Protein AF-A0A6I9NRZ5-F1 (afdb_monomer_lite)

pLDDT: mean 81.78, std 14.21, range [40.19, 97.75]

Radius of gyration: 22.01 Å; chains: 1; bounding box: 44×36×89 Å

InterPro domains:
  IPR000001 Kringle [PF00051] (14-79)
  IPR000001 Kringle [PS50070] (14-81)
  IPR000001 Kringle [SM00130] (5-80)
  IPR001190 SRCR domain [PF00530] (87-182)
  IPR001190 SRCR domain [PR00258] (83-99)
  IPR001190 SRCR domain [PR00258] (102-113)
  IPR001190 SRCR domain [PR00258] (117-127)
  IPR001190 SRCR domain [PR00258] (148-162)
  IPR001190 SRCR domain [PR00258] (171-183)
  IPR001190 SRCR domain [PS50287] (83-183)
  IPR001190 SRCR domain [SM00202] (83-183)
  IPR013806 Kringle-like fold [SSF57440] (13-84)
  IPR018056 Kringle, conserved site [PS00021] (50-62)
  IPR036772 SRCR-like domain superfamily [G3DSA:3.10.250.10] (78-186)
  IPR036772 SRCR-like domain superfamily [SSF56487] (81-185)
  IPR038178 Kringle superfamily [G3DSA:2.40.20.10] (12-77)

Foldseek 3Di:
DFLQVVQQDPVGKGDDAFAAALQRFGADQLVVVVVVCVVQDPQNRDRDRGFIDSPPDPATKGWGQDPVRDIDIHGTPSQAQPWDAAQDPDPQKHFIWGDHNNDTAFAFLAQFAQLLQLLNCLLVVFARGKGKDFQQPSAWDPFGHAWHNFAAPNPHNGSVPGPDTDGDPDDGGTRRTMMIGDDGYPPPPPPVVVPPDDDDDDDDDD

Secondary structure (DSSP, 8-state):
---GGGSB-TTS-B-----BBTT-PBBPPGGG-HHHHHHSTTSS-SSS---B-TT--SS-EEEEE-TTS-EEEEEB-TTTT-EEEES-SSTTEEEEEEEETTEEEEEB-TT--HHHHHHHHHHTTS-S-EEEE-TTTT---SS-EEEEEEE--S--SSGGGSSEEEPP-S---TT-B-EEEEPPPTT---TTTGGGG---PPPPP-

Organism: NCBI:txid8208

Sequence (206 aa):
PLSCSEGFTELGYYNGTVSQTDSGAPCLKWTEFPDYVMQYPGRGLGDHSYCRNPDRESNPWCFFRQNSGAIGWAYCDCHQGAARLVGSSASGSGRVEVYLNGQWGAVCDSHWTDRDASVICRQLGLGDIGSAVQRSQFGSGSGLFHYERLGCRGDENTLSTCRSRTFVTGDCSHGNEAAVVCAPPEGQCDFHSVMATRPEYPPTTH

Structure (mmCIF, N/CA/C/O backbone):
data_AF-A0A6I9NRZ5-F1
#
_entry.id   AF-A0A6I9NRZ5-F1
#
loop_
_atom_site.group_PDB
_atom_site.id
_atom_site.type_symbol
_atom_site.label_atom_id
_atom_site.label_alt_id
_atom_site.label_comp_id
_atom_site.label_asym_id
_atom_site.label_entity_id
_atom_site.label_seq_id
_atom_site.pdbx_PDB_ins_code
_atom_site.Cartn_x
_atom_site.Cartn_y
_atom_site.Cartn_z
_atom_site.occupancy
_atom_site.B_iso_or_equiv
_atom_site.auth_seq_id
_atom_site.auth_comp_id
_atom_site.auth_asym_id
_atom_site.auth_atom_id
_atom_site.pdbx_PDB_model_num
ATOM 1 N N . PRO A 1 1 ? 0.938 -5.357 -0.366 1.00 40.19 1 PRO A N 1
ATOM 2 C CA . PRO A 1 1 ? 0.480 -5.007 0.986 1.00 40.19 1 PRO A CA 1
ATOM 3 C C . PRO A 1 1 ? -0.988 -4.758 0.816 1.00 40.19 1 PRO A C 1
ATOM 5 O O . PRO A 1 1 ? -1.352 -4.204 -0.222 1.00 40.19 1 PRO A O 1
ATOM 8 N N . LEU A 1 2 ? -1.799 -5.299 1.711 1.00 41.22 2 LEU A N 1
ATOM 9 C CA . LEU A 1 2 ? -3.217 -5.384 1.443 1.00 41.22 2 LEU A CA 1
ATOM 10 C C . LEU A 1 2 ? -3.767 -3.959 1.329 1.00 41.22 2 LEU A C 1
ATOM 12 O O . LEU A 1 2 ? -4.059 -3.319 2.332 1.00 41.22 2 LEU A O 1
ATOM 16 N N . SER A 1 3 ? -3.971 -3.523 0.081 1.00 55.34 3 SER A N 1
ATOM 17 C CA . SER A 1 3 ? -5.281 -3.047 -0.335 1.00 55.34 3 SER A CA 1
ATOM 18 C C . SER A 1 3 ? -6.302 -3.814 0.495 1.00 55.34 3 SER A C 1
ATOM 20 O O . SER A 1 3 ? -6.216 -5.045 0.569 1.00 55.34 3 SER A O 1
ATOM 22 N N . CYS A 1 4 ? -7.244 -3.136 1.146 1.00 63.59 4 CYS A N 1
ATOM 23 C CA . CYS A 1 4 ? -8.270 -3.815 1.938 1.00 63.59 4 CYS A CA 1
ATOM 24 C C . CYS A 1 4 ? -9.015 -4.933 1.171 1.00 63.59 4 CYS A C 1
ATOM 26 O O . CYS A 1 4 ? -9.732 -5.702 1.796 1.00 63.59 4 CYS A O 1
ATOM 28 N N . SER A 1 5 ? -8.776 -5.093 -0.137 1.00 57.19 5 SER A N 1
ATOM 29 C CA . SER A 1 5 ? -9.093 -6.258 -0.964 1.00 57.19 5 SER A CA 1
ATOM 30 C C . SER A 1 5 ? -8.604 -7.633 -0.477 1.00 57.19 5 SER A C 1
ATOM 32 O O . SER A 1 5 ? -9.321 -8.592 -0.727 1.00 57.19 5 SER A O 1
ATOM 34 N N . GLU A 1 6 ? -7.454 -7.800 0.193 1.00 59.16 6 GLU A N 1
ATOM 35 C CA . GLU A 1 6 ? -6.964 -9.167 0.537 1.00 59.16 6 GLU A CA 1
ATOM 36 C C . GLU A 1 6 ? -7.290 -9.620 1.976 1.00 59.16 6 GLU A C 1
ATOM 38 O O . GLU A 1 6 ? -6.848 -10.674 2.423 1.00 59.16 6 GLU A O 1
ATOM 43 N N . GLY A 1 7 ? -8.059 -8.835 2.733 1.00 62.84 7 GLY A N 1
ATOM 44 C CA . GLY A 1 7 ? -8.425 -9.164 4.117 1.00 62.84 7 GLY A CA 1
ATOM 45 C C . GLY A 1 7 ? -9.835 -9.722 4.286 1.00 62.84 7 GLY A C 1
ATOM 46 O O . GLY A 1 7 ? -10.253 -9.951 5.419 1.00 62.84 7 GLY A O 1
ATOM 47 N N . PHE A 1 8 ? -10.605 -9.881 3.211 1.00 68.06 8 PHE A N 1
ATOM 48 C CA . PHE A 1 8 ? -12.003 -10.289 3.308 1.00 68.06 8 PHE A CA 1
ATOM 49 C C . PHE A 1 8 ? -12.141 -11.799 3.535 1.00 68.06 8 PHE A C 1
ATOM 51 O O . PHE A 1 8 ? -11.632 -12.618 2.778 1.00 68.06 8 PHE A O 1
ATOM 58 N N . THR A 1 9 ? -12.856 -12.167 4.597 1.00 67.38 9 THR A N 1
ATOM 59 C CA . THR A 1 9 ? -13.315 -13.542 4.848 1.00 67.38 9 THR A CA 1
ATOM 60 C C . THR A 1 9 ? -14.321 -13.989 3.780 1.00 67.38 9 THR A C 1
ATOM 62 O O . THR A 1 9 ? -14.919 -13.150 3.109 1.00 67.38 9 THR A O 1
ATOM 65 N N . GLU A 1 10 ? -14.601 -15.296 3.681 1.00 65.12 10 GLU A N 1
ATOM 66 C CA . GLU A 1 10 ? -15.664 -15.841 2.805 1.00 65.12 10 GLU A CA 1
ATOM 67 C C . GLU A 1 10 ? -17.038 -15.195 3.052 1.00 65.12 10 GLU A C 1
ATOM 69 O O . GLU A 1 10 ? -17.881 -15.119 2.164 1.00 65.12 10 GLU A O 1
ATOM 74 N N . LEU A 1 11 ? -17.255 -14.692 4.268 1.00 68.62 11 LEU A N 1
ATOM 75 C CA . LEU A 1 11 ? -18.478 -14.007 4.668 1.00 68.62 11 LEU A CA 1
ATOM 76 C C . LEU A 1 11 ? -18.472 -12.497 4.339 1.00 68.62 11 LEU A C 1
ATOM 78 O O . LEU A 1 11 ? -19.439 -11.804 4.661 1.00 68.62 11 LEU A O 1
ATOM 82 N N . GLY A 1 12 ? -17.405 -11.981 3.721 1.00 63.09 12 GLY A N 1
ATOM 83 C CA . GLY A 1 12 ? -17.274 -10.584 3.299 1.00 63.09 12 GLY A CA 1
ATOM 84 C C . GLY A 1 12 ? -16.848 -9.616 4.406 1.00 63.09 12 GLY A C 1
ATOM 85 O O . GLY A 1 12 ? -16.961 -8.407 4.230 1.00 63.09 12 GLY A O 1
ATOM 86 N N . TYR A 1 13 ? -1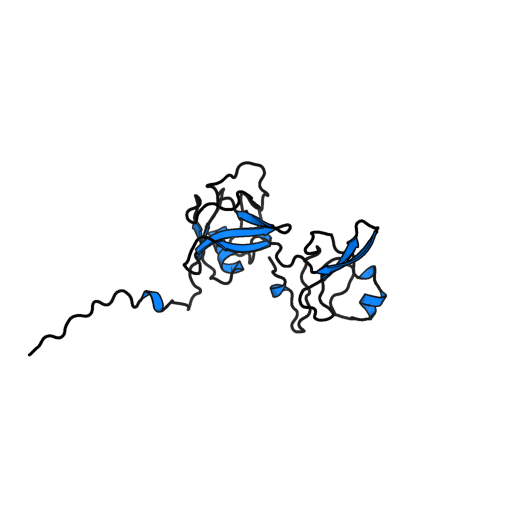6.354 -10.114 5.545 1.00 78.75 13 TYR A N 1
ATOM 87 C CA . TYR A 1 13 ? -15.842 -9.273 6.637 1.00 78.75 13 TYR A CA 1
ATOM 88 C C . TYR A 1 13 ? -14.340 -9.122 6.543 1.00 78.75 13 TYR A C 1
ATOM 90 O O . TYR A 1 13 ? -13.632 -10.118 6.391 1.00 78.75 13 TYR A O 1
ATOM 98 N N . TYR A 1 14 ? -13.863 -7.892 6.688 1.00 83.62 14 TYR A N 1
ATOM 99 C CA . TYR A 1 14 ? -12.439 -7.607 6.692 1.00 83.62 14 TYR A CA 1
ATOM 100 C C . TYR A 1 14 ? -11.779 -8.048 8.006 1.00 83.62 14 TYR A C 1
ATOM 102 O O . TYR A 1 14 ? -12.199 -7.639 9.087 1.00 83.62 14 TYR A O 1
ATOM 110 N N . ASN A 1 15 ? -10.721 -8.847 7.894 1.00 83.81 15 ASN A N 1
ATOM 111 C CA . ASN A 1 15 ? -9.890 -9.367 8.978 1.00 83.81 15 ASN A CA 1
ATOM 112 C C . ASN A 1 15 ? -8.388 -9.128 8.708 1.00 83.81 15 ASN A C 1
ATOM 114 O O . ASN A 1 15 ? -7.536 -9.921 9.104 1.00 83.81 15 ASN A O 1
ATOM 118 N N . GLY A 1 16 ? -8.052 -8.050 7.992 1.00 82.94 16 GLY A N 1
ATOM 119 C CA . GLY A 1 16 ? -6.659 -7.669 7.751 1.00 82.94 16 GLY A CA 1
ATOM 120 C C . GLY A 1 16 ? -5.993 -7.014 8.969 1.00 82.94 16 GLY A C 1
ATOM 121 O O . GLY A 1 16 ? -6.564 -6.933 10.058 1.00 82.94 16 GLY A O 1
ATOM 122 N N . THR A 1 17 ? -4.765 -6.527 8.788 1.00 84.94 17 THR A N 1
ATOM 123 C CA . THR A 1 17 ? -3.905 -6.030 9.883 1.00 84.94 17 THR A CA 1
ATOM 124 C C . THR A 1 17 ? -3.669 -4.518 9.858 1.00 84.94 17 THR A C 1
ATOM 126 O O . THR A 1 17 ? -2.826 -4.019 10.599 1.00 84.94 17 THR A O 1
ATOM 129 N N . VAL A 1 18 ? -4.375 -3.772 9.004 1.00 85.69 18 VAL A N 1
ATOM 130 C CA . VAL A 1 18 ? -4.321 -2.296 8.995 1.00 85.69 18 VAL A CA 1
ATOM 131 C C . VAL A 1 18 ? -4.847 -1.769 10.330 1.00 85.69 18 VAL A C 1
ATOM 133 O O . VAL A 1 18 ? -5.838 -2.293 10.825 1.00 85.69 18 VAL A O 1
ATOM 136 N N . SER A 1 19 ? -4.196 -0.763 10.917 1.00 91.25 19 SER A N 1
ATOM 137 C CA . SER A 1 19 ? -4.543 -0.205 12.238 1.00 91.25 19 SER A CA 1
ATOM 138 C C . SER A 1 19 ? -4.418 1.323 12.304 1.00 91.25 19 SER A C 1
ATOM 140 O O . SER A 1 19 ? -4.134 1.883 13.368 1.00 91.25 19 SER A O 1
ATOM 142 N N . GLN A 1 20 ? -4.554 1.998 11.164 1.00 89.94 20 GLN A N 1
ATOM 143 C CA . GLN A 1 20 ? -4.529 3.456 11.062 1.00 89.94 20 GLN A CA 1
ATOM 144 C C . GLN A 1 20 ? -5.666 3.932 10.160 1.00 89.94 20 GLN A C 1
ATOM 146 O O . GLN A 1 20 ? -6.015 3.264 9.184 1.00 89.94 20 GLN A O 1
ATOM 151 N N . THR A 1 21 ? -6.228 5.086 10.506 1.00 90.69 21 THR A N 1
ATOM 152 C CA . THR A 1 21 ? -7.225 5.794 9.691 1.00 90.69 21 THR A CA 1
ATOM 153 C C . THR A 1 21 ? -6.594 6.367 8.417 1.00 90.69 21 THR A C 1
ATOM 155 O O . THR A 1 21 ? -5.373 6.497 8.340 1.00 90.69 21 THR A O 1
ATOM 158 N N . ASP A 1 22 ? -7.412 6.746 7.440 1.00 86.25 22 ASP A N 1
ATOM 159 C CA . ASP A 1 22 ? -7.017 7.478 6.225 1.00 8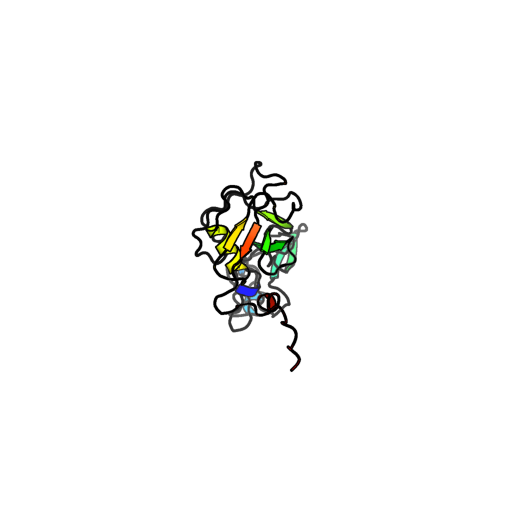6.25 22 ASP A CA 1
ATOM 160 C C . ASP A 1 22 ? -6.231 8.774 6.512 1.00 86.25 22 ASP A C 1
ATOM 162 O O . ASP A 1 22 ? -5.343 9.165 5.759 1.00 86.25 22 ASP A O 1
ATOM 166 N N . SER A 1 23 ? -6.516 9.411 7.647 1.00 84.31 23 SER A N 1
ATOM 167 C CA . SER A 1 23 ? -5.806 10.585 8.160 1.00 84.31 23 SER A CA 1
ATOM 168 C C . SER A 1 23 ? -4.502 10.264 8.909 1.00 84.31 23 SER A C 1
ATOM 170 O O . SER A 1 23 ? -3.834 11.173 9.403 1.00 84.31 23 SER A O 1
ATOM 172 N N . GLY A 1 24 ? -4.137 8.984 9.037 1.00 85.56 24 GLY A N 1
ATOM 173 C CA . GLY A 1 24 ? -2.958 8.510 9.771 1.00 85.56 24 GLY A CA 1
ATOM 174 C C . GLY A 1 24 ? -3.148 8.390 11.288 1.00 85.56 24 GLY A C 1
ATOM 175 O O . GLY A 1 24 ? -2.216 8.008 11.998 1.00 85.56 24 GLY A O 1
ATOM 176 N N . ALA A 1 25 ? -4.339 8.685 11.823 1.00 91.25 25 ALA A N 1
ATOM 177 C CA . ALA A 1 25 ? -4.603 8.523 13.252 1.00 91.25 25 ALA A CA 1
ATOM 178 C C . ALA A 1 25 ? -4.593 7.033 13.656 1.00 91.25 25 ALA A C 1
ATOM 180 O O . ALA A 1 25 ? -5.187 6.212 12.945 1.00 91.25 25 ALA A O 1
ATOM 181 N N . PRO A 1 26 ? -3.960 6.663 14.787 1.00 93.31 26 PRO A N 1
ATOM 182 C CA . PRO A 1 26 ? -3.915 5.282 15.248 1.00 93.31 26 PRO A CA 1
ATOM 183 C C . PRO A 1 26 ? -5.291 4.814 15.726 1.00 93.31 26 PRO A C 1
ATOM 185 O O . PRO A 1 26 ? -5.992 5.520 16.455 1.00 93.31 26 PRO A O 1
ATOM 188 N N . CYS A 1 27 ? -5.649 3.591 15.348 1.00 95.75 27 CYS A N 1
ATOM 189 C CA . CYS A 1 27 ? -6.881 2.955 15.790 1.00 95.75 27 CYS A CA 1
ATOM 190 C C . CYS A 1 27 ? -6.821 2.546 17.270 1.00 95.75 27 CYS A C 1
ATOM 192 O O . CYS A 1 27 ? -5.775 2.139 17.785 1.00 95.75 27 CYS A O 1
ATOM 194 N N . LEU A 1 28 ? -7.970 2.601 17.938 1.00 97.69 28 LEU A N 1
ATOM 195 C CA . LEU A 1 28 ? -8.187 2.109 19.299 1.00 97.69 28 LEU A CA 1
ATOM 196 C C . LEU A 1 28 ? -8.536 0.620 19.295 1.00 97.69 28 LEU A C 1
ATOM 198 O O . LEU A 1 28 ? -8.946 0.068 18.269 1.00 97.69 28 LEU A O 1
ATOM 202 N N . LYS A 1 29 ? -8.376 -0.046 20.442 1.00 97.75 29 LYS A N 1
ATOM 203 C CA . LYS A 1 29 ? -8.733 -1.462 20.557 1.00 97.75 29 LYS A CA 1
ATOM 204 C C . LYS A 1 29 ? -10.247 -1.632 20.603 1.00 97.75 29 LYS A C 1
ATOM 206 O O . LYS A 1 29 ? -10.937 -0.900 21.306 1.00 97.75 29 LYS A O 1
ATOM 211 N N . TRP A 1 30 ? -10.774 -2.655 19.933 1.00 97.12 30 TRP A N 1
ATOM 212 C CA . TRP A 1 30 ? -12.219 -2.924 19.964 1.00 97.12 30 TRP A CA 1
ATOM 213 C C . TRP A 1 30 ? -12.727 -3.285 21.360 1.00 97.12 30 TRP A C 1
ATOM 215 O O . TRP A 1 30 ? -13.851 -2.943 21.708 1.00 97.12 30 TRP A O 1
ATOM 225 N N . THR A 1 31 ? -11.892 -3.920 22.185 1.00 96.50 31 THR A N 1
ATOM 226 C CA . THR A 1 31 ? -12.202 -4.248 23.586 1.00 96.50 31 THR A CA 1
ATOM 227 C C . THR A 1 31 ? -12.388 -3.026 24.489 1.00 96.50 31 THR A C 1
ATOM 229 O O . THR A 1 31 ? -12.954 -3.174 25.568 1.00 96.50 31 THR A O 1
ATOM 232 N N . GLU A 1 32 ? -11.992 -1.822 24.057 1.00 96.94 32 GLU A N 1
ATOM 233 C CA . GLU A 1 32 ? -12.345 -0.566 24.740 1.00 96.94 32 GLU A CA 1
ATOM 234 C C . GLU A 1 32 ? -13.832 -0.200 24.558 1.00 96.94 32 GLU A C 1
ATOM 236 O O . GLU A 1 32 ? -14.364 0.610 25.314 1.00 96.94 32 GLU A O 1
ATOM 241 N N . PHE A 1 33 ? -14.517 -0.829 23.594 1.00 96.25 33 PHE A N 1
ATOM 242 C CA . PHE A 1 33 ? -15.925 -0.611 23.250 1.00 96.25 33 PHE A CA 1
ATOM 243 C C . PHE A 1 33 ? -16.724 -1.924 23.370 1.00 96.25 33 PHE A C 1
ATOM 245 O O . PHE A 1 33 ? -17.207 -2.455 22.364 1.00 96.25 33 PHE A O 1
ATOM 252 N N . PRO A 1 34 ? -16.867 -2.486 24.587 1.00 95.25 34 PRO A N 1
ATOM 253 C CA . PRO A 1 34 ? -17.416 -3.828 24.793 1.00 95.25 34 PRO A CA 1
ATOM 254 C C . PRO A 1 34 ? -18.846 -3.985 24.263 1.00 95.25 34 PRO A C 1
ATOM 256 O O . PRO A 1 34 ? -19.169 -5.027 23.696 1.00 95.25 34 PRO A O 1
ATOM 259 N N . ASP A 1 35 ? -19.676 -2.945 24.362 1.00 95.31 35 ASP A N 1
ATOM 260 C CA . ASP A 1 35 ? -21.046 -2.963 23.835 1.00 95.31 35 ASP A CA 1
ATOM 261 C C . ASP A 1 35 ? -21.073 -3.165 22.312 1.00 95.31 35 ASP A C 1
ATOM 263 O O . ASP A 1 35 ? -21.884 -3.933 21.793 1.00 95.31 35 ASP A O 1
ATOM 267 N N . TYR A 1 36 ? -20.126 -2.552 21.593 1.00 94.00 36 TYR A N 1
ATOM 268 C CA . TYR A 1 36 ? -19.995 -2.704 20.145 1.00 94.00 36 TYR A CA 1
ATOM 269 C C . TYR A 1 36 ? -19.497 -4.108 19.768 1.00 94.00 36 TYR A C 1
ATOM 271 O O . TYR A 1 36 ? -19.988 -4.722 18.820 1.00 94.00 36 TYR A O 1
ATOM 279 N N . VAL A 1 37 ? -18.561 -4.661 20.550 1.00 94.81 37 VAL A N 1
ATOM 280 C CA . VAL A 1 37 ? -18.083 -6.045 20.380 1.00 94.81 37 VAL A CA 1
ATOM 281 C C . VAL A 1 37 ? -19.227 -7.046 20.562 1.00 94.81 37 VAL A C 1
ATOM 283 O O . VAL A 1 37 ? -19.354 -7.983 19.774 1.00 94.81 37 VAL A O 1
ATOM 286 N N . MET A 1 38 ? -20.089 -6.831 21.561 1.00 94.00 38 MET A N 1
ATOM 287 C CA . MET A 1 38 ? -21.253 -7.685 21.821 1.00 94.00 38 MET A CA 1
ATOM 288 C C . MET A 1 38 ? -22.312 -7.608 20.714 1.00 94.00 38 MET A C 1
ATOM 290 O O . MET A 1 38 ? -22.991 -8.600 20.457 1.00 94.00 38 MET A O 1
ATOM 294 N N . GLN A 1 39 ? -22.435 -6.468 20.030 1.00 94.81 39 GLN A N 1
ATOM 295 C CA . GLN A 1 39 ? -23.368 -6.295 18.914 1.00 94.81 39 GLN A CA 1
ATOM 296 C C . GLN A 1 39 ? -22.967 -7.100 17.664 1.00 94.81 39 GLN A C 1
ATOM 298 O O . GLN A 1 39 ? -23.836 -7.544 16.912 1.00 94.81 39 GLN A O 1
ATOM 303 N N . TYR A 1 40 ? -21.667 -7.322 17.449 1.00 91.56 40 TYR A N 1
ATOM 304 C CA . TYR A 1 40 ? -21.126 -7.969 16.247 1.00 91.56 40 TYR A CA 1
ATOM 305 C C . TYR A 1 40 ? -20.236 -9.185 16.579 1.00 91.56 40 TYR A C 1
ATOM 307 O O . TYR A 1 40 ? -19.040 -9.204 16.255 1.00 91.56 40 TYR A O 1
ATOM 315 N N . PRO A 1 41 ? -20.797 -10.243 17.195 1.00 90.75 41 PRO A N 1
ATOM 316 C CA . PRO A 1 41 ? -20.031 -11.412 17.605 1.00 90.75 41 PRO A CA 1
ATOM 317 C C . PRO A 1 41 ? -19.430 -12.140 16.396 1.00 90.75 41 PRO A C 1
ATOM 319 O O . PRO A 1 41 ? -20.064 -12.293 15.351 1.00 90.75 41 PRO A O 1
ATOM 322 N N . GLY A 1 42 ? -18.181 -12.594 16.528 1.00 87.38 42 GLY A N 1
ATOM 323 C CA . GLY A 1 42 ? -17.487 -13.341 15.473 1.00 87.38 42 GLY A CA 1
ATOM 324 C C . GLY A 1 42 ? -17.095 -12.516 14.239 1.00 87.38 42 GLY A C 1
ATOM 325 O O . GLY A 1 42 ? -16.611 -13.083 13.265 1.00 87.38 42 GLY A O 1
ATOM 326 N N . ARG A 1 43 ? -17.248 -11.183 14.259 1.00 90.44 43 ARG A N 1
ATOM 327 C CA . ARG A 1 43 ? -16.837 -10.282 13.160 1.00 90.44 43 ARG A CA 1
ATOM 328 C C . ARG A 1 43 ? -15.382 -9.808 13.252 1.00 90.44 43 ARG A C 1
ATOM 330 O O . ARG A 1 43 ? -15.020 -8.780 12.688 1.00 90.44 43 ARG A O 1
ATOM 337 N N . GLY A 1 44 ? -14.551 -10.540 13.991 1.00 89.50 44 GLY A N 1
ATOM 338 C CA . GLY A 1 44 ? -13.143 -10.201 14.194 1.00 89.50 44 GLY A CA 1
ATOM 339 C C . GLY A 1 44 ? -12.907 -9.005 15.121 1.00 89.50 44 GLY A C 1
ATOM 340 O O . GLY A 1 44 ? -11.816 -8.455 15.100 1.00 89.50 44 GLY A O 1
ATOM 341 N N . LEU A 1 45 ? -13.891 -8.579 15.917 1.00 94.06 45 LEU A N 1
ATOM 342 C CA . LEU A 1 45 ? -13.695 -7.557 16.950 1.00 94.06 45 LEU A CA 1
ATOM 343 C C . LEU A 1 45 ? -13.042 -8.207 18.185 1.00 94.06 45 LEU A C 1
ATOM 345 O O . LEU A 1 45 ? -13.567 -9.195 18.698 1.00 94.06 45 LEU A O 1
ATOM 349 N N . GLY A 1 46 ? -11.903 -7.690 18.655 1.00 93.62 46 GLY A N 1
ATOM 350 C CA . GLY A 1 46 ? -11.129 -8.315 19.736 1.00 93.62 46 GLY A CA 1
ATOM 351 C C . GLY A 1 46 ? -10.072 -7.405 20.365 1.00 93.62 46 GLY A C 1
ATOM 352 O O . GLY A 1 46 ? -10.094 -6.190 20.168 1.00 93.62 46 GLY A O 1
ATOM 353 N N . ASP A 1 47 ? -9.145 -7.989 21.136 1.00 95.81 47 ASP A N 1
ATOM 354 C CA . ASP A 1 47 ? -8.077 -7.257 21.842 1.00 95.81 47 ASP A CA 1
ATOM 355 C C . ASP A 1 47 ? -6.941 -6.816 20.899 1.00 95.81 47 ASP A C 1
ATOM 357 O O . ASP A 1 47 ? -5.778 -7.193 21.032 1.00 95.81 47 ASP A O 1
ATOM 361 N N . HIS A 1 48 ? -7.299 -6.030 19.888 1.00 94.00 48 HIS A N 1
ATOM 362 C CA . HIS A 1 48 ? -6.396 -5.457 18.900 1.00 94.00 48 HIS A CA 1
ATOM 363 C C . HIS A 1 48 ? -6.983 -4.163 18.332 1.00 94.00 48 HIS A C 1
ATOM 365 O O . HIS A 1 48 ? -8.195 -3.948 18.364 1.00 94.00 48 HIS A O 1
ATOM 371 N N . SER A 1 49 ? -6.133 -3.340 17.726 1.00 95.56 49 SER A N 1
ATOM 372 C CA . SER A 1 49 ? -6.508 -2.091 17.052 1.00 95.56 49 SER A CA 1
ATOM 373 C C . SER A 1 49 ? -6.647 -2.227 15.532 1.00 95.56 49 SER A C 1
ATOM 375 O O . SER A 1 49 ? -6.700 -1.233 14.816 1.00 95.56 49 SER A O 1
ATOM 377 N N . TYR A 1 50 ? -6.681 -3.449 14.999 1.00 92.69 50 TYR A N 1
ATOM 378 C CA . TYR A 1 50 ? -6.864 -3.637 13.563 1.00 92.69 50 TYR A CA 1
ATOM 379 C C . TYR A 1 50 ? -8.256 -3.217 13.106 1.00 92.69 50 TYR A C 1
ATOM 381 O O . TYR A 1 50 ? -9.244 -3.561 13.748 1.00 92.69 50 TYR A O 1
ATOM 389 N N . CYS A 1 51 ? -8.329 -2.545 11.966 1.00 92.62 51 CYS A N 1
ATOM 390 C CA . CYS A 1 51 ? -9.557 -2.137 11.309 1.00 92.62 51 CYS A CA 1
ATOM 391 C C . CYS A 1 51 ? -10.444 -3.332 10.997 1.00 92.62 51 CYS A C 1
ATOM 393 O O . CYS A 1 51 ? -9.960 -4.423 10.680 1.00 92.62 51 CYS A O 1
ATOM 395 N N . ARG A 1 52 ? -11.754 -3.127 11.067 1.00 93.44 52 ARG A N 1
ATOM 396 C CA . ARG A 1 52 ? -12.761 -4.154 10.800 1.00 93.44 52 ARG A CA 1
ATOM 397 C C . ARG A 1 52 ? -13.880 -3.545 9.979 1.00 93.44 52 ARG A C 1
ATOM 399 O O . ARG A 1 52 ? -13.962 -2.334 9.821 1.00 93.44 52 ARG A O 1
ATOM 406 N N . ASN A 1 53 ? -14.699 -4.413 9.408 1.00 91.25 53 ASN A N 1
ATOM 407 C CA . ASN A 1 53 ? -15.880 -3.994 8.669 1.00 91.25 53 ASN A CA 1
ATOM 408 C C . ASN A 1 53 ? -17.087 -4.860 9.067 1.00 91.25 53 ASN A C 1
ATOM 410 O O . ASN A 1 53 ? -17.582 -5.627 8.240 1.00 91.25 53 ASN A O 1
ATOM 414 N N . PRO A 1 54 ? -17.478 -4.867 10.357 1.00 91.62 54 PRO A N 1
ATOM 415 C CA . PRO A 1 54 ? -18.491 -5.784 10.892 1.00 91.62 54 PRO A CA 1
ATOM 416 C C . PRO A 1 54 ? -19.907 -5.516 10.352 1.00 91.62 54 PRO A C 1
ATOM 418 O O . PRO A 1 54 ? -20.759 -6.409 10.375 1.00 91.62 54 PRO A O 1
ATOM 421 N N . ASP A 1 55 ? -20.128 -4.306 9.854 1.00 89.75 55 ASP A N 1
ATOM 422 C CA . ASP A 1 55 ? -21.381 -3.699 9.416 1.00 89.75 55 ASP A CA 1
ATOM 423 C C . ASP A 1 55 ? -21.509 -3.576 7.889 1.00 89.75 55 ASP A C 1
ATOM 425 O O . ASP A 1 55 ? -22.555 -3.153 7.403 1.00 89.75 55 ASP A O 1
ATOM 429 N N . ARG A 1 56 ? -20.515 -4.065 7.131 1.00 86.38 56 ARG A N 1
ATOM 430 C CA . ARG A 1 56 ? -20.489 -4.070 5.653 1.00 86.38 56 ARG A CA 1
ATOM 431 C C . ARG A 1 56 ? -20.499 -2.670 5.037 1.00 86.38 56 ARG A C 1
ATOM 433 O O . ARG A 1 56 ? -21.119 -2.446 3.999 1.00 86.38 56 ARG A O 1
ATOM 440 N N . GLU A 1 57 ? -19.780 -1.755 5.662 1.00 87.00 57 GLU A N 1
ATOM 441 C CA . GLU A 1 57 ? -19.463 -0.458 5.092 1.00 87.00 57 GLU A CA 1
ATOM 442 C C . GLU A 1 57 ? -18.605 -0.553 3.825 1.00 87.00 57 GLU A C 1
ATOM 444 O O . GLU A 1 57 ? -18.040 -1.599 3.490 1.00 87.00 57 GLU A O 1
ATOM 449 N N . SER A 1 58 ? -18.480 0.574 3.124 1.00 80.44 58 SER A N 1
ATOM 450 C CA . SER A 1 58 ? -17.716 0.645 1.868 1.00 80.44 58 SER A CA 1
ATOM 451 C C . SER A 1 58 ? -16.224 0.344 2.056 1.00 80.44 58 SER A C 1
ATOM 453 O O . SER A 1 58 ? -15.587 -0.174 1.143 1.00 80.44 58 SER A O 1
ATOM 455 N N . ASN A 1 59 ? -15.673 0.643 3.235 1.00 83.25 59 ASN A N 1
ATOM 456 C CA . ASN A 1 59 ? -14.283 0.381 3.594 1.00 83.25 59 ASN A CA 1
ATOM 457 C C . ASN A 1 59 ? -14.169 -0.079 5.053 1.00 83.25 59 ASN A C 1
ATOM 459 O O . ASN A 1 59 ? -14.975 0.322 5.894 1.00 83.25 59 ASN A O 1
ATOM 463 N N . PRO A 1 60 ? -13.139 -0.875 5.393 1.00 90.25 60 PRO A N 1
ATOM 464 C CA . PRO A 1 60 ? -12.778 -1.123 6.780 1.00 90.25 60 PRO A CA 1
ATOM 465 C C . PRO A 1 60 ? -12.500 0.169 7.536 1.00 90.25 60 PRO A C 1
ATOM 467 O O . PRO A 1 60 ? -11.929 1.115 6.994 1.00 90.25 60 PRO A O 1
ATOM 470 N N . TRP A 1 61 ? -12.873 0.182 8.805 1.00 93.56 61 TRP A N 1
ATOM 471 C CA . TRP A 1 61 ? -12.804 1.361 9.651 1.00 93.56 61 TRP A CA 1
ATOM 472 C C . TRP A 1 61 ? -12.413 0.977 11.079 1.00 93.56 61 TRP A C 1
ATOM 474 O O . TRP A 1 61 ? -12.304 -0.206 11.431 1.00 93.56 61 TRP A O 1
ATOM 484 N N . CYS A 1 62 ? -12.143 1.988 11.897 1.00 96.00 62 CYS A N 1
ATOM 485 C CA . CYS A 1 62 ? -11.870 1.820 13.318 1.00 96.00 62 CYS A CA 1
ATOM 486 C C . CYS A 1 62 ? -12.288 3.059 14.119 1.00 96.00 62 CYS A C 1
ATOM 488 O O . CYS A 1 62 ? -12.500 4.141 13.563 1.00 96.00 62 CYS A O 1
ATOM 490 N N . PHE A 1 63 ? -12.367 2.908 15.443 1.00 97.56 63 PHE A N 1
ATOM 491 C CA . PHE A 1 63 ? -12.437 4.047 16.354 1.00 97.56 63 PHE A CA 1
ATOM 492 C C . PHE A 1 63 ? -11.053 4.666 16.549 1.00 97.56 63 PHE A C 1
ATOM 494 O O . PHE A 1 63 ? -10.054 3.952 16.625 1.00 97.56 63 PHE A O 1
ATOM 501 N N . PHE A 1 64 ? -10.996 5.987 16.687 1.00 96.94 64 PHE A N 1
ATOM 502 C CA . PHE A 1 64 ? -9.767 6.721 16.977 1.00 96.94 64 PHE A CA 1
ATOM 503 C C . PHE A 1 64 ? -10.037 7.871 17.950 1.00 96.94 64 PHE A C 1
ATOM 505 O O . PHE A 1 64 ? -11.176 8.310 18.144 1.00 96.94 64 PHE A O 1
ATOM 512 N N . ARG A 1 65 ? -8.970 8.370 18.578 1.00 97.19 65 ARG A N 1
ATOM 513 C CA . ARG A 1 65 ? -9.041 9.525 19.475 1.00 97.19 65 ARG A CA 1
ATOM 514 C C . ARG A 1 65 ? -8.740 10.803 18.696 1.00 97.19 65 ARG A C 1
ATOM 516 O O . ARG A 1 65 ? -7.654 10.949 18.144 1.00 97.19 65 ARG A O 1
ATOM 523 N N . GLN A 1 66 ? -9.695 11.726 18.673 1.00 94.94 66 GLN A N 1
ATOM 524 C CA . GLN A 1 66 ? -9.533 13.045 18.065 1.00 94.94 66 GLN A CA 1
ATOM 525 C C . GLN A 1 66 ? -8.635 13.946 18.927 1.00 94.94 66 GLN A C 1
ATOM 527 O O . GLN A 1 66 ? -8.463 13.711 20.124 1.00 94.94 66 GLN A O 1
ATOM 532 N N . ASN A 1 67 ? -8.148 15.048 18.349 1.00 92.69 67 ASN A N 1
ATOM 533 C CA . ASN A 1 67 ? -7.342 16.049 19.066 1.00 92.69 67 ASN A CA 1
ATOM 534 C C . ASN A 1 67 ? -8.085 16.693 20.249 1.00 92.69 67 ASN A C 1
ATOM 536 O O . ASN A 1 67 ? -7.462 17.098 21.225 1.00 92.69 67 ASN A O 1
ATOM 540 N N . SER A 1 68 ? -9.417 16.763 20.186 1.00 94.50 68 SER A N 1
ATOM 541 C CA . SER A 1 68 ? -10.274 17.225 21.287 1.00 94.50 68 SER A CA 1
ATOM 542 C C . SER A 1 68 ? -10.378 16.224 22.446 1.00 94.50 68 SER A C 1
ATOM 544 O O . SER A 1 68 ? -10.984 16.530 23.468 1.00 94.50 68 SER A O 1
ATOM 546 N N . GLY A 1 69 ? -9.836 15.013 22.285 1.00 92.50 69 GLY A N 1
ATOM 547 C CA . GLY A 1 69 ? -10.000 13.891 23.207 1.00 92.50 69 GLY A CA 1
ATOM 548 C C . GLY A 1 69 ? -11.283 13.085 22.989 1.00 92.50 69 GLY A C 1
ATOM 549 O O . GLY A 1 69 ? -11.418 12.016 23.588 1.00 92.50 69 GLY A O 1
ATOM 550 N N . ALA A 1 70 ? -12.191 13.552 22.126 1.00 95.75 70 ALA A N 1
ATOM 551 C CA . ALA A 1 70 ? -13.399 12.823 21.758 1.00 95.75 70 ALA A CA 1
ATOM 552 C C . ALA A 1 70 ? -13.066 11.544 20.975 1.00 95.75 70 ALA A C 1
ATOM 554 O O . ALA A 1 70 ? -12.094 11.494 20.217 1.00 95.75 70 ALA A O 1
ATOM 555 N N . ILE A 1 71 ? -13.901 10.518 21.134 1.00 96.69 71 ILE A N 1
ATOM 556 C CA . ILE A 1 71 ? -13.824 9.311 20.313 1.00 96.69 71 ILE A CA 1
ATOM 557 C C . ILE A 1 71 ? -14.593 9.559 19.017 1.00 96.69 71 ILE A C 1
ATOM 559 O O . ILE A 1 71 ? -15.760 9.945 19.046 1.00 96.69 71 ILE A O 1
ATOM 563 N N . GLY A 1 72 ? -13.925 9.361 17.885 1.00 95.81 72 GLY A N 1
ATOM 564 C CA . GLY A 1 72 ? -14.538 9.326 16.561 1.00 95.81 72 GLY A CA 1
ATOM 565 C C . GLY A 1 72 ? -14.344 7.965 15.902 1.00 95.81 72 GLY A C 1
ATOM 566 O O . GLY A 1 72 ? -13.666 7.092 16.443 1.00 95.81 72 GLY A O 1
ATOM 567 N N . TRP A 1 73 ? -14.911 7.805 14.713 1.00 95.62 73 TRP A N 1
ATOM 568 C CA . TRP A 1 73 ? -14.614 6.701 13.806 1.00 95.62 73 TRP A CA 1
ATOM 569 C C . TRP A 1 73 ? -14.180 7.272 12.456 1.00 95.62 73 TRP A C 1
ATOM 571 O O . TRP A 1 73 ? -14.581 8.381 12.098 1.00 95.62 73 TRP A O 1
ATOM 581 N N . ALA A 1 74 ? -13.336 6.542 11.736 1.00 94.62 74 ALA A N 1
ATOM 582 C CA . ALA A 1 74 ? -12.927 6.896 10.382 1.00 94.62 74 ALA A CA 1
ATOM 583 C C . ALA A 1 74 ? -12.551 5.638 9.596 1.00 94.62 74 ALA A C 1
ATOM 585 O O . ALA A 1 74 ? -12.205 4.604 10.181 1.00 94.62 74 ALA A O 1
ATOM 586 N N . TYR A 1 75 ? -12.611 5.740 8.268 1.00 91.81 75 TYR A N 1
ATOM 587 C CA . TYR A 1 75 ? -12.112 4.692 7.389 1.00 91.81 75 TYR A CA 1
ATOM 588 C C . TYR A 1 75 ? -10.612 4.524 7.553 1.00 91.81 75 TYR A C 1
ATOM 590 O O . TYR A 1 75 ? -9.885 5.462 7.876 1.00 91.81 75 TYR A O 1
ATOM 598 N N . CYS A 1 76 ? -10.158 3.301 7.339 1.00 89.25 76 CYS A N 1
ATOM 599 C CA . CYS A 1 76 ? -8.754 2.976 7.426 1.00 89.25 76 CYS A CA 1
ATOM 600 C C . CYS A 1 76 ? -8.016 3.252 6.127 1.00 89.25 76 CYS A C 1
ATOM 602 O O . CYS A 1 76 ? -8.587 3.114 5.043 1.00 89.25 76 CYS A O 1
ATOM 604 N N . ASP A 1 77 ? -6.729 3.593 6.249 1.00 82.94 77 ASP A N 1
ATOM 605 C CA . ASP A 1 77 ? -5.839 3.705 5.098 1.00 82.94 77 ASP A CA 1
ATOM 606 C C . ASP A 1 77 ? -5.535 2.307 4.557 1.00 82.94 77 ASP A C 1
ATOM 608 O O . ASP A 1 77 ? -4.545 1.643 4.876 1.00 82.94 77 ASP A O 1
ATOM 612 N N . CYS A 1 78 ? -6.462 1.850 3.734 1.00 75.19 78 CYS A N 1
ATOM 613 C CA . CYS A 1 78 ? -6.398 0.599 3.019 1.00 75.19 78 CYS A CA 1
ATOM 614 C C . CYS A 1 78 ? -5.367 0.613 1.899 1.00 75.19 78 CYS A C 1
ATOM 616 O O . CYS A 1 78 ? -5.090 -0.439 1.342 1.00 75.19 78 CYS A O 1
ATOM 618 N N . HIS A 1 79 ? -4.823 1.769 1.528 1.00 73.50 79 HIS A N 1
ATOM 619 C CA . HIS A 1 79 ? -3.858 1.868 0.446 1.00 73.50 79 HIS A CA 1
ATOM 620 C C . HIS A 1 79 ? -2.421 1.732 0.949 1.00 73.50 79 HIS A C 1
ATOM 622 O O . HIS A 1 79 ? -1.510 1.698 0.128 1.00 73.50 79 HIS A O 1
ATOM 628 N N . GLN A 1 80 ? -2.185 1.604 2.259 1.00 73.25 80 GLN A N 1
ATOM 629 C CA . GLN A 1 80 ? -0.835 1.493 2.805 1.00 73.25 80 GLN A CA 1
ATOM 630 C C . GLN A 1 80 ? -0.062 0.310 2.195 1.00 73.25 80 GLN A C 1
ATOM 632 O O . GLN A 1 80 ? -0.389 -0.867 2.354 1.00 73.25 80 GLN A O 1
ATOM 637 N N . GLY A 1 81 ? 1.023 0.646 1.508 1.00 74.75 81 GLY A N 1
ATOM 638 C CA . GLY A 1 81 ? 1.893 -0.257 0.774 1.00 74.75 81 GLY A CA 1
ATOM 639 C C . GLY A 1 81 ? 1.362 -0.679 -0.602 1.00 74.75 81 GLY A C 1
ATOM 640 O O . GLY A 1 81 ? 2.031 -1.458 -1.284 1.00 74.75 81 GLY A O 1
ATOM 641 N N . ALA A 1 82 ? 0.206 -0.181 -1.046 1.00 82.94 82 ALA A N 1
ATOM 642 C CA . ALA A 1 82 ? -0.261 -0.367 -2.416 1.00 82.94 82 ALA A CA 1
ATOM 643 C C . ALA A 1 82 ? 0.807 0.114 -3.402 1.00 82.94 82 ALA A C 1
ATOM 645 O O . ALA A 1 82 ? 1.517 1.082 -3.138 1.00 82.94 82 ALA A O 1
ATOM 646 N N . ALA A 1 83 ? 0.924 -0.574 -4.532 1.00 88.00 83 ALA A N 1
ATOM 647 C CA . ALA A 1 83 ? 1.843 -0.205 -5.596 1.00 88.00 83 ALA A CA 1
ATOM 648 C C . ALA A 1 83 ? 1.052 0.198 -6.840 1.00 88.00 83 ALA A C 1
ATOM 650 O O . ALA A 1 83 ? -0.088 -0.231 -7.021 1.00 88.00 83 ALA A O 1
ATOM 651 N N . ARG A 1 84 ? 1.665 1.004 -7.703 1.00 90.38 84 ARG A N 1
ATOM 652 C CA . ARG A 1 84 ? 1.170 1.295 -9.050 1.00 90.38 84 ARG A CA 1
ATOM 653 C C . ARG A 1 84 ? 2.329 1.515 -10.015 1.00 90.38 84 ARG A C 1
ATOM 655 O O . ARG A 1 84 ? 3.424 1.883 -9.590 1.00 90.38 84 ARG A O 1
ATOM 662 N N . LEU A 1 85 ? 2.052 1.330 -11.305 1.00 91.88 85 LEU A N 1
ATOM 663 C CA . LEU A 1 85 ? 2.972 1.660 -12.393 1.00 91.88 85 LEU A CA 1
ATOM 664 C C . LEU A 1 85 ? 2.526 2.956 -13.074 1.00 91.88 85 LEU A C 1
ATOM 666 O O . LEU A 1 85 ? 1.347 3.112 -13.392 1.00 91.88 85 LEU A O 1
ATOM 670 N N . VAL A 1 86 ? 3.457 3.886 -13.285 1.00 91.44 86 VAL A N 1
ATOM 671 C CA . VAL A 1 86 ? 3.194 5.201 -13.897 1.00 91.44 86 VAL A CA 1
ATOM 672 C C . VAL A 1 86 ? 4.180 5.465 -15.036 1.00 91.44 86 VAL A C 1
ATOM 674 O O . VAL A 1 86 ? 5.318 5.008 -14.998 1.00 91.44 86 VAL A O 1
ATOM 677 N N . GLY A 1 87 ? 3.773 6.234 -16.048 1.00 83.25 87 GLY A N 1
ATOM 678 C CA . GLY A 1 87 ? 4.682 6.725 -17.094 1.00 83.25 87 GLY A CA 1
ATOM 679 C C . GLY A 1 87 ? 4.823 5.822 -18.322 1.00 83.25 87 GLY A C 1
ATOM 680 O O . GLY A 1 87 ? 5.666 6.099 -19.168 1.00 83.25 87 GLY A O 1
ATOM 681 N N . SER A 1 88 ? 3.993 4.784 -18.453 1.00 83.19 88 SER A N 1
ATOM 682 C CA . SER A 1 88 ? 3.863 3.976 -19.672 1.00 83.19 88 SER A CA 1
ATOM 683 C C . SER A 1 88 ? 2.407 3.912 -20.123 1.00 83.19 88 SER A C 1
ATOM 685 O O . SER A 1 88 ? 1.499 3.883 -19.294 1.00 83.19 88 SER A O 1
ATOM 687 N N . SER A 1 89 ? 2.187 3.866 -21.436 1.00 74.75 89 SER A N 1
ATOM 688 C CA . SER A 1 89 ? 0.888 3.530 -22.032 1.00 74.75 89 SER A CA 1
ATOM 689 C C . SER A 1 89 ? 0.680 2.018 -22.172 1.00 74.75 89 SER A C 1
ATOM 691 O O . SER A 1 89 ? -0.453 1.580 -22.362 1.00 74.75 89 SER A O 1
ATOM 693 N N . ALA A 1 90 ? 1.749 1.220 -22.078 1.00 76.00 90 ALA A N 1
ATOM 694 C CA . ALA A 1 90 ? 1.676 -0.232 -22.148 1.00 76.00 90 ALA A CA 1
ATOM 695 C C . ALA A 1 90 ? 1.335 -0.823 -20.774 1.00 76.00 90 ALA A C 1
ATOM 697 O O . ALA A 1 90 ? 2.028 -0.566 -19.783 1.00 76.00 90 ALA A O 1
ATOM 698 N N . SER A 1 91 ? 0.296 -1.662 -20.729 1.00 77.94 91 SER A N 1
ATOM 699 C CA . SER A 1 91 ? -0.028 -2.469 -19.551 1.00 77.94 91 SER A CA 1
ATOM 700 C C . SER A 1 91 ? 1.178 -3.321 -19.156 1.00 77.94 91 SER A C 1
ATOM 702 O O . SER A 1 91 ? 1.787 -3.962 -20.009 1.00 77.94 91 SER A O 1
ATOM 704 N N . GLY A 1 92 ? 1.530 -3.328 -17.871 1.00 87.50 92 GLY A N 1
ATOM 705 C CA . GLY A 1 92 ? 2.637 -4.145 -17.371 1.00 87.50 92 GLY A CA 1
ATOM 706 C C . GLY A 1 92 ? 4.000 -3.458 -17.332 1.00 87.50 92 GLY A C 1
ATOM 707 O O . GLY A 1 92 ? 4.983 -4.116 -17.026 1.00 87.50 92 GLY A O 1
ATOM 708 N N . SER A 1 93 ? 4.104 -2.158 -17.612 1.00 92.69 93 SER A N 1
ATOM 709 C CA . SER A 1 93 ? 5.382 -1.444 -17.505 1.00 92.69 93 SER A CA 1
ATOM 710 C C . SER A 1 93 ? 5.220 -0.060 -16.893 1.00 92.69 93 SER A C 1
ATOM 712 O O . SER A 1 93 ? 4.173 0.567 -17.037 1.00 92.69 93 SER A O 1
ATOM 714 N N . GLY A 1 94 ? 6.245 0.426 -16.199 1.00 93.44 94 GLY A N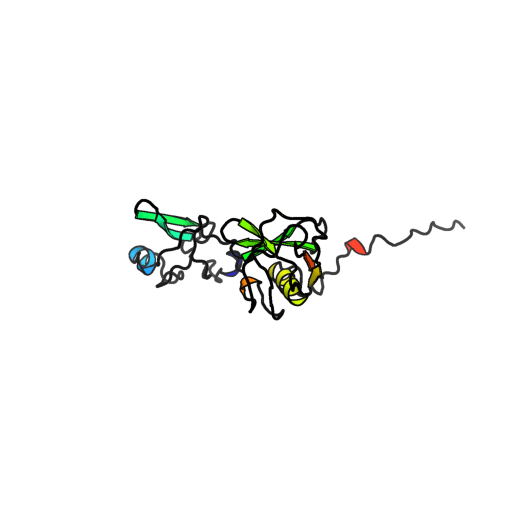 1
ATOM 715 C CA . GLY A 1 94 ? 6.257 1.793 -15.686 1.00 93.44 94 GLY A CA 1
ATOM 716 C C . GLY A 1 94 ? 7.144 1.996 -14.467 1.00 93.44 94 GLY A C 1
ATOM 717 O O . GLY A 1 94 ? 7.678 1.051 -13.884 1.00 93.44 94 GLY A O 1
ATOM 718 N N . ARG A 1 95 ? 7.265 3.262 -14.065 1.00 93.38 95 ARG A N 1
ATOM 719 C CA . ARG A 1 95 ? 7.848 3.677 -12.788 1.00 93.38 95 ARG A CA 1
ATOM 720 C C . ARG A 1 95 ? 7.027 3.105 -11.642 1.00 93.38 95 ARG A C 1
ATOM 722 O O . ARG A 1 95 ? 5.803 3.231 -11.645 1.00 93.38 95 ARG A O 1
ATOM 729 N N . VAL A 1 96 ? 7.709 2.528 -10.658 1.00 92.31 96 VAL A N 1
ATOM 730 C CA . VAL A 1 96 ? 7.079 1.984 -9.457 1.00 92.31 96 VAL A CA 1
ATOM 731 C C . VAL A 1 96 ? 6.844 3.112 -8.460 1.00 92.31 96 VAL A C 1
ATOM 733 O O . VAL A 1 96 ? 7.782 3.767 -8.002 1.00 92.31 96 VAL A O 1
ATOM 736 N N . GLU A 1 97 ? 5.585 3.306 -8.087 1.00 91.44 97 GLU A N 1
ATOM 737 C CA . GLU A 1 97 ? 5.200 4.150 -6.960 1.00 91.44 97 GLU A CA 1
ATOM 738 C C . GLU A 1 97 ? 4.495 3.301 -5.909 1.00 91.44 97 GLU A C 1
ATOM 740 O O . GLU A 1 97 ? 3.688 2.430 -6.235 1.00 91.44 97 GLU A O 1
ATOM 745 N N . VAL A 1 98 ? 4.803 3.564 -4.643 1.00 87.81 98 VAL A N 1
ATOM 746 C CA . VAL A 1 98 ? 4.170 2.932 -3.487 1.00 87.81 98 VAL A CA 1
ATOM 747 C C . VAL A 1 98 ? 3.387 3.993 -2.729 1.00 87.81 98 VAL A C 1
ATOM 749 O O . VAL A 1 98 ? 3.796 5.150 -2.676 1.00 87.81 98 VAL A O 1
ATOM 752 N N . TYR A 1 99 ? 2.253 3.628 -2.155 1.00 83.06 99 TYR A N 1
ATOM 753 C CA . TYR A 1 99 ? 1.496 4.510 -1.283 1.00 83.06 99 TYR A CA 1
ATOM 754 C C . TYR A 1 99 ? 1.884 4.248 0.168 1.00 83.06 99 TYR A C 1
ATOM 756 O O . TYR A 1 99 ? 1.720 3.131 0.647 1.00 83.06 99 TYR A O 1
ATOM 764 N N . LEU A 1 100 ? 2.420 5.245 0.866 1.00 76.25 100 LEU A N 1
ATOM 765 C CA . LEU A 1 100 ? 2.674 5.178 2.305 1.00 76.25 100 LEU A CA 1
ATOM 766 C C . LEU A 1 100 ? 2.299 6.512 2.946 1.00 76.25 100 LEU A C 1
ATOM 768 O O . LEU A 1 100 ? 2.632 7.573 2.416 1.00 76.25 100 LEU A O 1
ATOM 772 N N . ASN A 1 101 ? 1.670 6.446 4.117 1.00 71.81 101 ASN A N 1
ATOM 773 C CA . ASN A 1 101 ? 1.350 7.591 4.969 1.00 71.81 101 ASN A CA 1
ATOM 774 C C . ASN A 1 101 ? 0.547 8.661 4.209 1.00 71.81 101 ASN A C 1
ATOM 776 O O . ASN A 1 101 ? 0.893 9.843 4.227 1.00 71.81 101 ASN A O 1
ATOM 780 N N . GLY A 1 102 ? -0.488 8.237 3.480 1.00 73.06 102 GLY A N 1
ATOM 781 C CA . GLY A 1 102 ? -1.358 9.150 2.742 1.00 73.06 102 GLY A CA 1
ATOM 782 C C . GLY A 1 102 ? -0.814 9.650 1.393 1.00 73.06 102 GLY A C 1
ATOM 783 O O . GLY A 1 102 ? -1.499 10.419 0.712 1.00 73.06 102 GLY A O 1
ATOM 784 N N . GLN A 1 103 ? 0.400 9.261 0.975 1.00 81.94 103 GLN A N 1
ATOM 785 C CA . GLN A 1 103 ? 1.044 9.807 -0.227 1.00 81.94 103 GLN A CA 1
ATOM 786 C C . GLN A 1 103 ? 1.713 8.746 -1.106 1.00 81.94 103 GLN A C 1
ATOM 788 O O . GLN A 1 103 ? 2.318 7.787 -0.627 1.00 81.94 103 GLN A O 1
ATOM 793 N N . TRP A 1 104 ? 1.662 8.960 -2.424 1.00 87.50 104 TRP A N 1
ATOM 794 C CA . TRP A 1 104 ? 2.440 8.187 -3.395 1.00 87.50 104 TRP A CA 1
ATOM 795 C C . TRP A 1 104 ? 3.885 8.685 -3.437 1.00 87.50 104 TRP A C 1
ATOM 797 O O . TRP A 1 104 ? 4.127 9.881 -3.602 1.00 87.50 104 TRP A O 1
ATOM 807 N N . GLY A 1 105 ? 4.832 7.762 -3.326 1.00 88.25 105 GLY A N 1
ATOM 808 C CA . GLY A 1 105 ? 6.264 8.026 -3.430 1.00 88.25 105 GLY A CA 1
ATOM 809 C C . GLY A 1 105 ? 6.957 6.966 -4.278 1.00 88.25 105 GLY A C 1
ATOM 810 O O . GLY A 1 105 ? 6.493 5.829 -4.383 1.00 88.25 105 GLY A O 1
ATOM 811 N N . ALA A 1 106 ? 8.061 7.348 -4.908 1.00 89.75 106 ALA A N 1
ATOM 812 C CA . ALA A 1 106 ? 8.852 6.472 -5.757 1.00 89.75 106 ALA A CA 1
ATOM 813 C C . ALA A 1 106 ? 9.659 5.452 -4.937 1.00 89.75 106 ALA A C 1
ATOM 815 O O . ALA A 1 106 ? 9.907 5.614 -3.736 1.00 89.75 106 ALA A O 1
ATOM 816 N N . VAL A 1 107 ? 10.100 4.399 -5.619 1.00 89.31 107 VAL A N 1
ATOM 817 C CA . VAL A 1 107 ? 11.131 3.478 -5.130 1.00 89.31 107 VAL A CA 1
ATOM 818 C C . VAL A 1 107 ? 12.467 3.893 -5.733 1.00 89.31 107 VAL A C 1
ATOM 820 O O . VAL A 1 107 ? 12.536 4.203 -6.920 1.00 89.31 107 VAL A O 1
ATOM 823 N N . CYS A 1 108 ? 13.522 3.917 -4.924 1.00 88.44 108 CYS A N 1
ATOM 824 C CA . CYS A 1 108 ? 14.856 4.238 -5.408 1.00 88.44 108 CYS A CA 1
ATOM 825 C C . CYS A 1 108 ? 15.501 3.045 -6.127 1.00 88.44 108 CYS A C 1
ATOM 827 O O . CYS A 1 108 ? 15.412 1.912 -5.655 1.00 88.44 108 CYS A O 1
ATOM 829 N N . ASP A 1 109 ? 16.199 3.299 -7.234 1.00 86.88 109 ASP A N 1
ATOM 830 C CA . ASP A 1 109 ? 16.874 2.280 -8.045 1.00 86.88 109 ASP A CA 1
ATOM 831 C C . ASP A 1 109 ? 18.162 1.715 -7.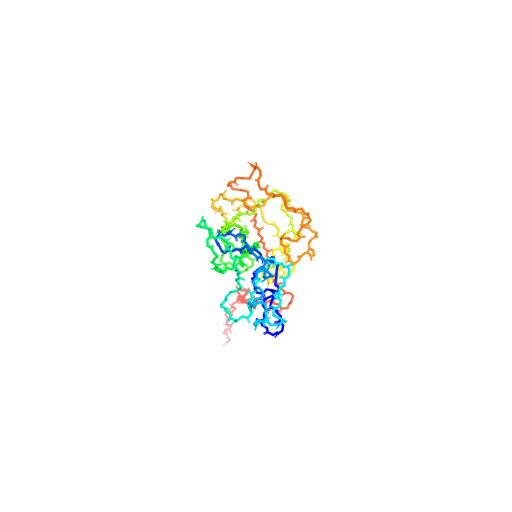411 1.00 86.88 109 ASP A C 1
ATOM 833 O O . ASP A 1 109 ? 18.739 0.740 -7.902 1.00 86.88 109 ASP A O 1
ATOM 837 N N . SER A 1 110 ? 18.569 2.259 -6.261 1.00 86.19 110 SER A N 1
ATOM 838 C CA . SER A 1 110 ? 19.660 1.742 -5.433 1.00 86.19 110 SER A CA 1
ATOM 839 C C . SER A 1 110 ? 19.385 0.306 -4.979 1.00 86.19 110 SER A C 1
ATOM 841 O O . SER A 1 110 ? 18.529 0.069 -4.126 1.00 86.19 110 SER A O 1
ATOM 843 N N . HIS A 1 111 ? 20.162 -0.643 -5.514 1.00 85.62 111 HIS A N 1
ATOM 844 C CA . HIS A 1 111 ? 19.986 -2.092 -5.335 1.00 85.62 111 HIS A CA 1
ATOM 845 C C . HIS A 1 111 ? 18.648 -2.643 -5.851 1.00 85.62 111 HIS A C 1
ATOM 847 O O . HIS A 1 111 ? 18.225 -3.706 -5.417 1.00 85.62 111 HIS A O 1
ATOM 853 N N . TRP A 1 112 ? 18.002 -1.964 -6.800 1.00 91.06 112 TRP A N 1
ATOM 854 C CA . TRP A 1 112 ? 16.788 -2.467 -7.438 1.00 91.06 112 TRP A CA 1
ATOM 855 C C . TRP A 1 112 ? 17.097 -3.660 -8.349 1.00 91.06 112 TRP A C 1
ATOM 857 O O . TRP A 1 112 ? 17.850 -3.517 -9.317 1.00 91.06 112 TRP A O 1
ATOM 867 N N . THR A 1 113 ? 16.540 -4.833 -8.030 1.00 93.00 113 THR A N 1
ATOM 868 C CA . THR A 1 113 ? 16.800 -6.097 -8.736 1.00 93.00 113 THR A CA 1
ATOM 869 C C . THR A 1 113 ? 15.546 -6.708 -9.357 1.00 93.00 113 THR A C 1
ATOM 871 O O . THR A 1 113 ? 14.421 -6.404 -8.961 1.00 93.00 113 THR A O 1
ATOM 874 N N . ASP A 1 114 ? 15.736 -7.652 -10.285 1.00 94.81 114 ASP A N 1
ATOM 875 C CA . ASP A 1 114 ? 14.642 -8.425 -10.896 1.00 94.81 114 ASP A CA 1
ATOM 876 C C . ASP A 1 114 ? 13.795 -9.181 -9.860 1.00 94.81 114 ASP A C 1
ATOM 878 O O . ASP A 1 114 ? 12.609 -9.429 -10.074 1.00 94.81 114 ASP A O 1
ATOM 882 N N . ARG A 1 115 ? 14.369 -9.517 -8.695 1.00 95.06 115 ARG A N 1
ATOM 883 C CA . ARG A 1 115 ? 13.611 -10.120 -7.590 1.00 95.06 115 ARG A CA 1
ATOM 884 C C . ARG A 1 115 ? 12.610 -9.135 -6.997 1.00 95.06 115 ARG A C 1
ATOM 886 O O . ARG A 1 115 ? 11.463 -9.510 -6.776 1.00 95.06 115 ARG A O 1
ATOM 893 N N . ASP A 1 116 ? 13.019 -7.890 -6.775 1.00 93.75 116 ASP A N 1
ATOM 894 C CA . ASP A 1 116 ? 12.135 -6.842 -6.253 1.00 93.75 116 ASP A CA 1
ATOM 895 C C . ASP A 1 116 ? 11.060 -6.476 -7.290 1.00 93.75 116 ASP A C 1
ATOM 897 O O . ASP A 1 116 ? 9.878 -6.345 -6.964 1.00 93.75 116 ASP A O 1
ATOM 901 N N . ALA A 1 117 ? 11.458 -6.404 -8.563 1.00 94.75 117 ALA A N 1
ATOM 902 C CA . ALA A 1 117 ? 10.564 -6.203 -9.696 1.00 94.75 117 ALA A CA 1
ATOM 903 C C . ALA A 1 117 ? 9.504 -7.314 -9.815 1.00 94.75 117 ALA A C 1
ATOM 905 O O . ALA A 1 117 ? 8.323 -7.025 -9.998 1.00 94.75 117 ALA A O 1
ATOM 906 N N . SER A 1 118 ? 9.902 -8.577 -9.650 1.00 94.81 118 SER A N 1
ATOM 907 C CA . SER A 1 118 ? 8.990 -9.728 -9.689 1.00 94.81 118 SER A CA 1
ATOM 908 C C . SER A 1 118 ? 7.957 -9.690 -8.556 1.00 94.81 118 SER A C 1
ATOM 910 O O . SER A 1 118 ? 6.783 -9.975 -8.787 1.00 94.81 118 SER A O 1
ATOM 912 N N . VAL A 1 119 ? 8.351 -9.253 -7.351 1.00 93.62 119 VAL A N 1
ATOM 913 C CA . VAL A 1 119 ? 7.407 -9.030 -6.239 1.00 93.62 119 VAL A CA 1
ATOM 914 C C . VAL A 1 119 ? 6.385 -7.946 -6.587 1.00 93.62 119 VAL A C 1
ATOM 916 O O . VAL A 1 119 ? 5.206 -8.117 -6.289 1.00 93.62 119 VAL A O 1
ATOM 919 N N . ILE A 1 120 ? 6.791 -6.856 -7.250 1.00 92.69 120 ILE A N 1
ATOM 920 C CA . ILE A 1 120 ? 5.852 -5.826 -7.724 1.00 92.69 120 ILE A CA 1
ATOM 921 C C . ILE A 1 120 ? 4.882 -6.377 -8.770 1.00 92.69 120 ILE A C 1
ATOM 923 O O . ILE A 1 120 ? 3.679 -6.155 -8.648 1.00 92.69 120 ILE A O 1
ATOM 927 N N . CYS A 1 121 ? 5.375 -7.094 -9.782 1.00 92.81 121 CYS A N 1
ATOM 928 C CA . CYS A 1 121 ? 4.518 -7.658 -10.826 1.00 92.81 121 CYS A CA 1
ATOM 929 C C . CYS A 1 121 ? 3.462 -8.596 -10.241 1.00 92.81 121 CYS A C 1
ATOM 931 O O . CYS A 1 121 ? 2.281 -8.491 -10.586 1.00 92.81 121 CYS A O 1
ATOM 933 N N . ARG A 1 122 ? 3.868 -9.423 -9.273 1.00 91.56 122 ARG A N 1
ATOM 934 C CA . ARG A 1 122 ? 2.970 -10.313 -8.540 1.00 91.56 122 ARG A CA 1
ATOM 935 C C . ARG A 1 122 ? 1.968 -9.546 -7.695 1.00 91.56 122 ARG A C 1
ATOM 937 O O . ARG A 1 122 ? 0.774 -9.809 -7.782 1.00 91.56 122 ARG A O 1
ATOM 944 N N . GLN A 1 123 ? 2.439 -8.558 -6.936 1.00 89.62 123 GLN A N 1
ATOM 945 C CA . GLN A 1 123 ? 1.597 -7.697 -6.106 1.00 89.62 123 GLN A CA 1
ATOM 946 C C . GLN A 1 123 ? 0.513 -6.974 -6.927 1.00 89.62 123 GLN A C 1
ATOM 948 O O . GLN A 1 123 ? -0.558 -6.675 -6.405 1.00 89.62 123 GLN A O 1
ATOM 953 N N . LEU A 1 124 ? 0.787 -6.671 -8.197 1.00 89.00 124 LEU A N 1
ATOM 954 C CA . LEU A 1 124 ? -0.145 -6.015 -9.117 1.00 89.00 124 LEU A CA 1
ATOM 955 C C . LEU A 1 124 ? -0.997 -6.993 -9.940 1.00 89.00 124 LEU A C 1
ATOM 957 O O . LEU A 1 124 ? -1.819 -6.546 -10.737 1.00 89.00 124 LEU A O 1
ATOM 961 N N . GLY A 1 125 ? -0.801 -8.306 -9.784 1.00 89.50 125 GLY A N 1
ATOM 962 C CA . GLY A 1 125 ? -1.503 -9.326 -10.566 1.00 89.50 125 GLY A CA 1
ATOM 963 C C . GLY A 1 125 ? -1.145 -9.326 -12.057 1.00 89.50 125 GLY A C 1
ATOM 964 O O . GLY A 1 125 ? -1.939 -9.782 -12.874 1.00 89.50 125 GLY A O 1
ATOM 965 N N . LEU A 1 126 ? 0.026 -8.797 -12.423 1.00 89.38 126 LEU A N 1
ATOM 966 C CA . LEU A 1 126 ? 0.479 -8.659 -13.814 1.00 89.38 126 LEU A CA 1
ATOM 967 C C . LEU A 1 126 ? 1.302 -9.858 -14.305 1.00 89.38 126 LEU A C 1
ATOM 969 O O . LEU A 1 126 ? 1.561 -9.956 -15.498 1.00 89.38 126 LEU A O 1
ATOM 973 N N . GLY A 1 127 ? 1.711 -10.747 -13.398 1.00 89.94 127 GLY A N 1
ATOM 974 C CA . GLY A 1 127 ? 2.558 -11.910 -13.670 1.00 89.94 127 GLY A CA 1
ATOM 975 C C . GLY A 1 127 ? 3.627 -12.094 -12.592 1.00 89.94 127 GLY A C 1
ATOM 976 O O . GLY A 1 127 ? 3.830 -11.220 -11.752 1.00 89.94 127 GLY A O 1
ATOM 977 N N . ASP A 1 128 ? 4.322 -13.231 -12.613 1.00 91.75 128 ASP A N 1
ATOM 978 C CA . ASP A 1 128 ? 5.331 -13.571 -11.597 1.00 91.75 128 ASP A CA 1
ATOM 979 C C . ASP A 1 128 ? 6.754 -13.134 -11.947 1.00 91.75 128 ASP A C 1
ATOM 981 O O . ASP A 1 128 ? 7.629 -13.153 -11.081 1.00 91.75 128 ASP A O 1
ATOM 985 N N . ILE A 1 129 ? 6.991 -12.757 -13.205 1.00 92.88 129 ILE A N 1
ATOM 986 C CA . ILE A 1 129 ? 8.312 -12.400 -13.721 1.00 92.88 129 ILE A CA 1
ATOM 987 C C . ILE A 1 129 ? 8.340 -10.897 -13.986 1.00 92.88 129 ILE A C 1
ATOM 989 O O . ILE A 1 129 ? 7.567 -10.383 -14.796 1.00 92.88 129 ILE A O 1
ATOM 993 N N . GLY A 1 130 ? 9.255 -10.200 -13.318 1.00 94.62 130 GLY A N 1
ATOM 994 C CA . GLY A 1 130 ? 9.509 -8.778 -13.519 1.00 94.62 130 GLY A CA 1
ATOM 995 C C . GLY A 1 130 ? 10.976 -8.501 -13.820 1.00 94.62 130 GLY A C 1
ATOM 996 O O . GLY A 1 130 ? 11.865 -9.080 -13.199 1.00 94.62 130 GLY A O 1
ATOM 997 N N . SER A 1 131 ? 11.225 -7.583 -14.749 1.00 95.00 131 SER A N 1
ATOM 998 C CA . SER A 1 131 ? 12.556 -7.052 -15.048 1.00 95.00 131 SER A CA 1
ATOM 999 C C . SER A 1 131 ? 12.726 -5.666 -14.439 1.00 95.00 131 SER A C 1
ATOM 1001 O O . SER A 1 131 ? 11.897 -4.776 -14.650 1.00 95.00 131 SER A O 1
ATOM 1003 N N . ALA A 1 132 ? 13.810 -5.478 -13.694 1.00 93.69 132 ALA A N 1
ATOM 1004 C CA . ALA A 1 132 ? 14.162 -4.213 -13.080 1.00 93.69 132 ALA A CA 1
ATOM 1005 C C . ALA A 1 132 ? 14.665 -3.215 -14.126 1.00 93.69 132 ALA A C 1
ATOM 1007 O O . ALA A 1 132 ? 15.630 -3.456 -14.852 1.00 93.69 132 ALA A O 1
ATOM 1008 N N . VAL A 1 133 ? 14.030 -2.048 -14.160 1.00 91.06 133 VAL A N 1
ATOM 1009 C CA . VAL A 1 133 ? 14.437 -0.906 -14.974 1.00 91.06 133 VAL A CA 1
ATOM 1010 C C . VAL A 1 133 ? 14.882 0.222 -14.044 1.00 91.06 133 VAL A C 1
ATOM 1012 O O . VAL A 1 133 ? 14.251 0.495 -13.026 1.00 91.06 133 VAL A O 1
ATOM 1015 N N . GLN A 1 134 ? 15.998 0.864 -14.377 1.00 84.38 134 GLN A N 1
ATOM 1016 C CA . GLN A 1 134 ? 16.664 1.878 -13.548 1.00 84.38 134 GLN A CA 1
ATOM 1017 C C . GLN A 1 134 ? 16.782 3.207 -14.310 1.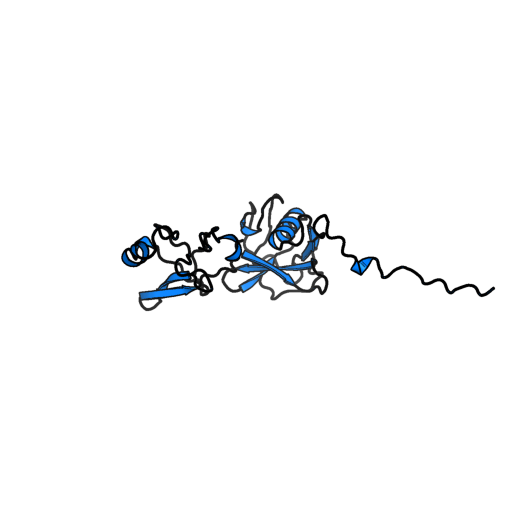00 84.38 134 GLN A C 1
ATOM 1019 O O . GLN A 1 134 ? 16.456 3.265 -15.500 1.00 84.38 134 GLN A O 1
ATOM 1024 N N . ARG A 1 135 ? 17.304 4.259 -13.661 1.00 75.56 135 ARG A N 1
ATOM 1025 C CA . ARG A 1 135 ? 17.577 5.574 -14.278 1.00 75.56 135 ARG A CA 1
ATOM 1026 C C . ARG A 1 135 ? 16.342 6.286 -14.838 1.00 75.56 135 ARG A C 1
ATOM 1028 O O . ARG A 1 135 ? 16.428 6.955 -15.868 1.00 75.56 135 ARG A O 1
ATOM 1035 N N . SER A 1 136 ? 15.188 6.097 -14.200 1.00 75.25 136 SER A N 1
ATOM 1036 C CA . SER A 1 136 ? 13.955 6.839 -14.500 1.00 75.25 136 SER A CA 1
ATOM 1037 C C . SER A 1 136 ? 13.529 6.795 -15.969 1.00 75.25 136 SER A C 1
ATOM 1039 O O . SER A 1 136 ? 13.034 7.784 -16.508 1.00 75.25 136 SER A O 1
ATOM 1041 N N . GLN A 1 137 ? 13.682 5.643 -16.632 1.00 77.31 137 GLN A N 1
ATOM 1042 C CA . GLN A 1 137 ? 13.297 5.481 -18.045 1.00 77.31 137 GLN A CA 1
ATOM 1043 C C . GLN A 1 137 ? 11.823 5.811 -18.326 1.00 77.31 137 GLN A C 1
ATOM 1045 O O . GLN A 1 137 ? 11.480 6.185 -19.443 1.00 77.31 137 GLN A O 1
ATOM 1050 N N . PHE A 1 138 ? 10.962 5.728 -17.310 1.00 79.25 138 PHE A N 1
ATOM 1051 C CA . PHE A 1 138 ? 9.540 6.077 -17.386 1.00 79.25 138 PHE A CA 1
ATOM 1052 C C . PHE A 1 138 ? 9.235 7.478 -16.824 1.00 79.25 138 PHE A C 1
ATOM 1054 O O . PHE A 1 138 ? 8.118 7.771 -16.392 1.00 79.25 138 PHE A O 1
ATOM 1061 N N . GLY A 1 139 ? 10.241 8.354 -16.814 1.00 78.69 139 GLY A N 1
ATOM 1062 C CA . GLY A 1 139 ? 10.157 9.726 -16.328 1.00 78.69 139 GLY A CA 1
ATOM 1063 C C . GLY A 1 139 ? 10.294 9.852 -14.811 1.00 78.69 139 GLY A C 1
ATOM 1064 O O . GLY A 1 139 ? 10.129 8.889 -14.056 1.00 78.69 139 GLY A O 1
ATOM 1065 N N . SER A 1 140 ? 10.583 11.075 -14.374 1.00 74.62 140 SER A N 1
ATOM 1066 C CA . SER A 1 140 ? 10.730 11.422 -12.960 1.00 74.62 140 SER A CA 1
ATOM 1067 C C . SER A 1 140 ? 9.378 11.550 -12.255 1.00 74.62 140 SER A C 1
ATOM 1069 O O . SER A 1 140 ? 8.372 11.927 -12.861 1.00 74.62 140 SER A O 1
ATOM 1071 N N . GLY A 1 141 ? 9.356 11.197 -10.970 1.00 74.62 141 GLY A N 1
ATOM 1072 C CA . GLY A 1 141 ? 8.184 11.311 -10.105 1.00 74.62 141 GLY A CA 1
ATOM 1073 C C . GLY A 1 141 ? 8.106 12.665 -9.394 1.00 74.62 141 GLY A C 1
ATOM 1074 O O . GLY A 1 141 ? 8.747 13.639 -9.783 1.00 74.62 141 GLY A O 1
ATOM 1075 N N . SER A 1 142 ? 7.348 12.709 -8.297 1.00 75.38 142 SER A N 1
ATOM 1076 C CA . SER A 1 142 ? 7.184 13.893 -7.436 1.00 75.38 142 SER A CA 1
ATOM 1077 C C . SER A 1 142 ? 8.440 14.287 -6.642 1.00 75.38 142 SER A C 1
ATOM 1079 O O . SER A 1 142 ? 8.415 15.295 -5.942 1.00 75.38 142 SER A O 1
ATOM 1081 N N . GLY A 1 143 ? 9.519 13.497 -6.712 1.00 75.12 143 GLY A N 1
ATOM 1082 C CA . GLY A 1 143 ? 10.742 13.684 -5.921 1.00 75.12 143 GLY A CA 1
ATOM 1083 C C . GLY A 1 143 ? 10.665 13.124 -4.496 1.00 75.12 143 GLY A C 1
ATOM 1084 O O . GLY A 1 143 ? 11.668 13.125 -3.789 1.00 75.12 143 GLY A O 1
ATOM 1085 N N . LEU A 1 144 ? 9.504 12.607 -4.077 1.00 83.56 144 LEU A N 1
ATOM 1086 C CA . LEU A 1 144 ? 9.351 11.853 -2.833 1.00 83.56 144 LEU A CA 1
ATOM 1087 C C . LEU A 1 144 ? 9.726 10.386 -3.062 1.00 83.56 144 LEU A C 1
ATOM 1089 O O . LEU A 1 144 ? 9.198 9.752 -3.977 1.00 83.56 144 LEU A O 1
ATOM 1093 N N . PHE A 1 145 ? 10.562 9.831 -2.187 1.00 84.50 145 PHE A N 1
ATOM 1094 C CA . PHE A 1 145 ? 10.916 8.415 -2.185 1.00 84.50 145 PHE A CA 1
ATOM 1095 C C . PHE A 1 145 ? 10.522 7.755 -0.866 1.00 84.50 145 PHE A C 1
ATOM 1097 O O . PHE A 1 145 ? 10.802 8.283 0.209 1.00 84.50 145 PHE A O 1
ATOM 1104 N N . HIS A 1 146 ? 9.912 6.574 -0.953 1.00 84.12 146 HIS A N 1
ATOM 1105 C CA . HIS A 1 146 ? 9.478 5.809 0.220 1.00 84.12 146 HIS A CA 1
ATOM 1106 C C . HIS A 1 146 ? 10.474 4.733 0.640 1.00 84.12 146 HIS A C 1
ATOM 1108 O O . HIS A 1 146 ? 10.671 4.508 1.833 1.00 84.12 146 HIS A O 1
ATOM 1114 N N . TYR A 1 147 ? 11.118 4.080 -0.328 1.00 82.81 147 TYR A N 1
ATOM 1115 C CA . TYR A 1 147 ? 12.067 2.997 -0.079 1.00 82.81 147 TYR A CA 1
ATOM 1116 C C . TYR A 1 147 ? 13.394 3.222 -0.808 1.00 82.81 147 TYR A C 1
ATOM 1118 O O . TYR A 1 147 ? 13.414 3.616 -1.975 1.00 82.81 147 TYR A O 1
ATOM 1126 N N . GLU A 1 148 ? 14.488 2.879 -0.130 1.00 79.75 148 GLU A N 1
ATOM 1127 C CA . GLU A 1 148 ? 15.819 2.638 -0.689 1.00 79.75 148 GLU A CA 1
ATOM 1128 C C . GLU A 1 148 ? 16.275 1.213 -0.331 1.00 79.75 148 GLU A C 1
ATOM 1130 O O . GLU A 1 148 ? 15.900 0.670 0.713 1.00 79.75 148 GLU A O 1
ATOM 1135 N N . ARG A 1 149 ? 17.093 0.594 -1.194 1.00 78.50 149 ARG A N 1
ATOM 1136 C CA . ARG A 1 149 ? 17.714 -0.720 -0.941 1.00 78.50 149 ARG A CA 1
ATOM 1137 C C . ARG A 1 149 ? 16.709 -1.807 -0.542 1.00 78.50 149 ARG A C 1
ATOM 1139 O O . ARG A 1 149 ? 16.840 -2.454 0.506 1.00 78.50 149 ARG A O 1
ATOM 1146 N N . LEU A 1 150 ? 15.698 -2.004 -1.387 1.00 83.50 150 LEU A N 1
ATOM 1147 C CA . LEU A 1 150 ? 14.817 -3.164 -1.272 1.00 83.50 150 LEU A CA 1
ATOM 1148 C C . LEU A 1 150 ? 15.640 -4.445 -1.448 1.00 83.50 150 LEU A C 1
ATOM 1150 O O . LEU A 1 150 ? 16.543 -4.515 -2.276 1.00 83.50 150 LEU A O 1
ATOM 1154 N N . GLY A 1 151 ? 15.382 -5.420 -0.582 1.00 85.00 151 GLY A N 1
ATOM 1155 C CA . GLY A 1 151 ? 16.075 -6.704 -0.586 1.00 85.00 151 GLY A CA 1
ATOM 1156 C C . GLY A 1 151 ? 15.078 -7.838 -0.467 1.00 85.00 151 GLY A C 1
ATOM 1157 O O . GLY A 1 151 ? 15.050 -8.530 0.557 1.00 85.00 151 GLY A O 1
ATOM 1158 N N . CYS A 1 152 ? 14.224 -7.978 -1.477 1.00 90.25 152 CYS A N 1
ATOM 1159 C CA . CYS A 1 152 ? 13.282 -9.081 -1.581 1.00 90.25 152 CYS A CA 1
ATOM 1160 C C . CYS A 1 152 ? 14.007 -10.386 -1.952 1.00 90.25 152 CYS A C 1
ATOM 1162 O O . CYS A 1 152 ? 15.018 -10.398 -2.667 1.00 90.25 152 CYS A O 1
ATOM 1164 N N . ARG A 1 153 ? 13.481 -11.518 -1.482 1.00 90.81 153 ARG A N 1
ATOM 1165 C CA . ARG A 1 153 ? 13.905 -12.857 -1.913 1.00 90.81 153 ARG A CA 1
ATOM 1166 C C . ARG A 1 153 ? 13.325 -13.210 -3.286 1.00 90.81 153 ARG A C 1
ATOM 1168 O O . ARG A 1 153 ? 13.958 -13.968 -4.022 1.00 90.81 153 ARG A O 1
ATOM 1175 N N . GLY A 1 154 ? 12.191 -12.616 -3.647 1.00 87.81 154 GLY A N 1
ATOM 1176 C CA . GLY A 1 154 ? 11.505 -12.771 -4.927 1.00 87.81 154 GLY A CA 1
ATOM 1177 C C . GLY A 1 154 ? 10.229 -13.608 -4.841 1.00 87.81 154 GLY A C 1
ATOM 1178 O O . GLY A 1 154 ? 9.427 -13.556 -5.769 1.00 87.81 154 GLY A O 1
ATOM 1179 N N . ASP A 1 155 ? 10.010 -14.337 -3.744 1.00 88.56 155 ASP A N 1
ATOM 1180 C CA . ASP A 1 155 ? 8.834 -15.177 -3.467 1.00 88.56 155 ASP A CA 1
ATOM 1181 C C . ASP A 1 155 ? 7.774 -14.467 -2.607 1.00 88.56 155 ASP A C 1
ATOM 1183 O O . ASP A 1 155 ? 6.700 -15.009 -2.361 1.00 88.56 155 ASP A O 1
ATOM 1187 N N . GLU A 1 156 ? 8.042 -13.242 -2.155 1.00 89.06 156 GLU A N 1
ATOM 1188 C CA . GLU A 1 156 ? 7.092 -12.461 -1.373 1.00 89.06 156 GLU A CA 1
ATOM 1189 C C . GLU A 1 156 ? 5.895 -11.991 -2.213 1.00 89.06 156 GLU A C 1
ATOM 1191 O O . GLU A 1 156 ? 6.055 -11.506 -3.326 1.00 89.06 156 GLU A O 1
ATOM 1196 N N . ASN A 1 157 ? 4.678 -12.016 -1.669 1.00 84.06 157 ASN A N 1
ATOM 1197 C CA . ASN A 1 157 ? 3.513 -11.472 -2.387 1.00 84.06 157 ASN A CA 1
ATOM 1198 C C . ASN A 1 157 ? 3.509 -9.939 -2.450 1.00 84.06 157 ASN A C 1
ATOM 1200 O O . ASN A 1 157 ? 2.732 -9.343 -3.191 1.00 84.06 157 ASN A O 1
ATOM 1204 N N . THR A 1 158 ? 4.324 -9.281 -1.620 1.00 83.44 158 THR A N 1
ATOM 1205 C CA . THR A 1 158 ? 4.261 -7.834 -1.441 1.00 83.44 158 THR A CA 1
ATOM 1206 C C . THR A 1 158 ? 5.603 -7.209 -1.077 1.00 83.44 158 THR A C 1
ATOM 1208 O O . THR A 1 158 ? 6.393 -7.811 -0.345 1.00 83.44 158 THR A O 1
ATOM 1211 N N . LEU A 1 159 ? 5.834 -5.950 -1.472 1.00 83.00 159 LEU A N 1
ATOM 1212 C CA . LEU A 1 159 ? 7.042 -5.228 -1.048 1.00 83.00 159 LEU A CA 1
ATOM 1213 C C . LEU A 1 159 ? 7.128 -5.069 0.475 1.00 83.00 159 LEU A C 1
ATOM 1215 O O . LEU A 1 159 ? 8.212 -5.157 1.049 1.00 83.00 159 LEU A O 1
ATOM 1219 N N . SER A 1 160 ? 5.990 -4.912 1.165 1.00 76.69 160 SER A N 1
ATOM 1220 C CA . SER A 1 160 ? 5.949 -4.801 2.631 1.00 76.69 160 SER A CA 1
ATOM 1221 C C . SER A 1 160 ? 6.227 -6.113 3.365 1.00 76.69 160 SER A C 1
ATOM 1223 O O . SER A 1 160 ? 6.112 -6.155 4.590 1.00 76.69 160 SER A O 1
ATOM 1225 N N . THR A 1 161 ? 6.546 -7.193 2.664 1.00 80.69 161 THR A N 1
ATOM 1226 C CA . THR A 1 161 ? 6.996 -8.452 3.272 1.00 80.69 161 THR A CA 1
ATOM 1227 C C . THR A 1 161 ? 8.457 -8.752 2.971 1.00 80.69 161 THR A C 1
ATOM 1229 O O . THR A 1 161 ? 9.011 -9.667 3.570 1.00 80.69 161 THR A O 1
ATOM 1232 N N . CYS A 1 162 ? 9.118 -7.938 2.142 1.00 84.62 162 CYS A N 1
ATOM 1233 C CA . CYS A 1 162 ? 10.535 -8.113 1.852 1.00 84.62 162 CYS A CA 1
ATOM 1234 C C . CYS A 1 162 ? 11.391 -7.948 3.112 1.00 84.62 162 CYS A C 1
ATOM 1236 O O . CYS A 1 162 ? 11.097 -7.113 3.984 1.00 84.62 162 CYS A O 1
ATOM 1238 N N . ARG A 1 163 ? 12.451 -8.764 3.191 1.00 79.25 163 ARG A N 1
ATOM 1239 C CA . ARG A 1 163 ? 13.342 -8.890 4.356 1.00 79.25 163 ARG A CA 1
ATOM 1240 C C . ARG A 1 163 ? 14.064 -7.589 4.699 1.00 79.25 163 ARG A C 1
ATOM 1242 O O . ARG A 1 163 ? 14.258 -7.299 5.875 1.00 79.25 163 ARG A O 1
ATOM 1249 N N . SER A 1 164 ? 14.467 -6.832 3.681 1.00 74.88 164 SER A N 1
ATOM 1250 C CA . SER A 1 164 ? 15.099 -5.523 3.835 1.00 74.88 164 SER A CA 1
ATOM 1251 C C . SER A 1 164 ? 14.260 -4.451 3.157 1.00 74.88 164 SER A C 1
ATOM 1253 O O . SER A 1 164 ? 13.913 -4.578 1.982 1.00 74.88 164 SER A O 1
ATOM 1255 N N . ARG A 1 165 ? 13.951 -3.401 3.918 1.00 72.69 165 ARG A N 1
ATOM 1256 C CA . ARG A 1 165 ? 13.268 -2.180 3.490 1.00 72.69 165 ARG A CA 1
ATOM 1257 C C . ARG A 1 165 ? 13.886 -1.028 4.257 1.00 72.69 165 ARG A C 1
ATOM 1259 O O . ARG A 1 165 ? 13.574 -0.841 5.432 1.00 72.69 165 ARG A O 1
ATOM 1266 N N . THR A 1 166 ? 14.798 -0.299 3.633 1.00 71.31 166 THR A N 1
ATOM 1267 C CA . THR A 1 166 ? 15.312 0.926 4.235 1.00 71.31 166 THR A CA 1
ATOM 1268 C C . THR A 1 166 ? 14.442 2.086 3.762 1.00 71.31 166 THR A C 1
ATOM 1270 O O . THR A 1 166 ? 14.098 2.175 2.586 1.00 71.31 166 THR A O 1
ATOM 1273 N N . PHE A 1 167 ? 14.004 2.934 4.688 1.00 65.94 167 PHE A N 1
ATOM 1274 C CA . PHE A 1 167 ? 13.356 4.195 4.329 1.00 65.94 167 PHE A CA 1
ATOM 1275 C C . PHE A 1 167 ? 14.430 5.177 3.881 1.00 65.94 167 PHE A C 1
ATOM 1277 O O . PHE A 1 167 ? 15.541 5.128 4.404 1.00 65.94 167 PHE A O 1
ATOM 1284 N N . VAL A 1 168 ? 14.117 6.039 2.916 1.00 66.00 168 VAL A N 1
ATOM 1285 C CA . VAL A 1 168 ? 15.126 6.922 2.320 1.00 66.00 168 VAL A CA 1
ATOM 1286 C C . VAL A 1 168 ? 15.752 7.836 3.369 1.00 66.00 168 VAL A C 1
ATOM 1288 O O . VAL A 1 168 ? 15.039 8.557 4.066 1.00 66.00 168 VAL A O 1
ATOM 1291 N N . THR A 1 169 ? 17.086 7.815 3.470 1.00 60.81 169 THR A N 1
ATOM 1292 C CA . THR A 1 169 ? 17.838 8.650 4.428 1.00 60.81 169 THR A CA 1
ATOM 1293 C C . THR A 1 169 ? 18.589 9.823 3.795 1.00 60.81 169 THR A C 1
ATOM 1295 O O . THR A 1 169 ? 19.142 10.637 4.530 1.00 60.81 169 THR A O 1
ATOM 1298 N N . GLY A 1 170 ? 18.572 9.961 2.462 1.00 61.31 170 GLY A N 1
ATOM 1299 C CA . GLY A 1 170 ? 19.072 11.167 1.781 1.00 61.31 170 GLY A CA 1
ATOM 1300 C C . GLY A 1 170 ? 19.768 10.971 0.429 1.00 61.31 170 GLY A C 1
ATOM 1301 O O . GLY A 1 170 ? 20.055 11.970 -0.222 1.00 61.31 170 GLY A O 1
ATOM 1302 N N . ASP A 1 171 ? 20.015 9.736 -0.019 1.00 64.31 171 ASP A N 1
ATOM 1303 C CA . ASP A 1 171 ? 20.858 9.482 -1.206 1.00 64.31 171 ASP A CA 1
ATOM 1304 C C . ASP A 1 171 ? 20.093 9.420 -2.541 1.00 64.31 171 ASP A C 1
ATOM 1306 O O . ASP A 1 171 ? 20.706 9.404 -3.608 1.00 64.31 171 ASP A O 1
ATOM 1310 N N . CYS A 1 172 ? 18.760 9.380 -2.513 1.00 76.06 172 CYS A N 1
ATOM 1311 C CA . CYS A 1 172 ? 17.942 9.226 -3.716 1.00 76.06 172 CYS A CA 1
ATOM 1312 C C . CYS A 1 172 ? 17.347 10.567 -4.149 1.00 76.06 172 CYS A C 1
ATOM 1314 O O . CYS A 1 172 ? 16.677 11.246 -3.370 1.00 76.06 172 CYS A O 1
ATOM 1316 N N . SER A 1 173 ? 17.585 10.934 -5.408 1.00 74.06 173 SER A N 1
ATOM 1317 C CA . SER A 1 173 ? 17.106 12.177 -6.014 1.00 74.06 173 SER A CA 1
ATOM 1318 C C . SER A 1 173 ? 16.400 11.900 -7.345 1.00 74.06 173 SER A C 1
ATOM 1320 O O . SER A 1 173 ? 16.288 10.751 -7.777 1.00 74.06 173 SER A O 1
ATOM 1322 N N . HIS A 1 174 ? 15.889 12.943 -8.003 1.00 71.62 174 HIS A N 1
ATOM 1323 C CA . HIS A 1 174 ? 15.332 12.806 -9.350 1.00 71.62 174 HIS A CA 1
ATOM 1324 C C . HIS A 1 174 ? 16.334 12.122 -10.290 1.00 71.62 174 HIS A C 1
ATOM 1326 O O . HIS A 1 174 ? 17.493 12.522 -10.365 1.00 71.62 174 HIS A O 1
ATOM 1332 N N . GLY A 1 175 ? 15.879 11.107 -11.024 1.00 71.06 175 GLY A N 1
ATOM 1333 C CA . GLY A 1 175 ? 16.743 10.266 -11.858 1.00 71.06 175 GLY A CA 1
ATOM 1334 C C . GLY A 1 175 ? 17.078 8.906 -11.236 1.00 71.06 175 GLY A C 1
ATOM 1335 O O . GLY A 1 175 ? 17.629 8.057 -11.933 1.00 71.06 175 GLY A O 1
ATOM 1336 N N . ASN A 1 176 ? 16.719 8.681 -9.966 1.00 81.25 176 ASN A N 1
ATOM 1337 C CA . ASN A 1 176 ? 16.859 7.397 -9.271 1.00 81.25 176 ASN A CA 1
ATOM 1338 C C . ASN A 1 176 ? 15.536 6.629 -9.152 1.00 81.25 176 ASN A C 1
ATOM 1340 O O . ASN A 1 176 ? 15.411 5.743 -8.312 1.00 81.25 176 ASN A O 1
ATOM 1344 N N . GLU A 1 177 ? 14.510 6.975 -9.929 1.00 88.00 177 GLU A N 1
ATOM 1345 C CA . GLU A 1 177 ? 13.223 6.293 -9.849 1.00 88.00 177 GLU A CA 1
ATOM 1346 C C . GLU A 1 177 ? 13.289 4.906 -10.503 1.00 88.00 177 GLU A C 1
ATOM 1348 O O . GLU A 1 177 ? 13.522 4.760 -11.708 1.00 88.00 177 GLU A O 1
ATOM 1353 N N . ALA A 1 178 ? 13.052 3.881 -9.688 1.00 91.75 178 ALA A N 1
ATOM 1354 C CA . ALA A 1 178 ? 12.954 2.501 -10.119 1.00 91.75 178 ALA A CA 1
ATOM 1355 C C . ALA A 1 178 ? 11.684 2.269 -10.946 1.00 91.75 178 ALA A C 1
ATOM 1357 O O . ALA A 1 178 ? 10.609 2.823 -10.693 1.00 91.75 178 ALA A O 1
ATOM 1358 N N . ALA A 1 179 ? 11.808 1.396 -11.930 1.00 93.62 179 ALA A N 1
ATOM 1359 C CA . ALA A 1 179 ? 10.736 0.990 -12.812 1.00 93.62 179 ALA A CA 1
ATOM 1360 C C . ALA A 1 179 ? 10.763 -0.522 -13.035 1.00 93.62 179 ALA A C 1
ATOM 1362 O O . ALA A 1 179 ? 11.736 -1.209 -12.714 1.00 93.62 179 ALA A O 1
ATOM 1363 N N . VAL A 1 180 ? 9.678 -1.048 -13.587 1.00 95.00 180 VAL A N 1
ATOM 1364 C CA . VAL A 1 180 ? 9.545 -2.469 -13.894 1.00 95.00 180 VAL A CA 1
ATOM 1365 C C . VAL A 1 180 ? 8.912 -2.674 -15.259 1.00 95.00 180 VAL A C 1
ATOM 1367 O O . VAL A 1 180 ? 8.113 -1.858 -15.723 1.00 95.00 180 VAL A O 1
ATOM 1370 N N . VAL A 1 181 ? 9.269 -3.794 -15.878 1.00 94.38 181 VAL A N 1
ATOM 1371 C CA . VAL A 1 181 ? 8.526 -4.408 -16.977 1.00 94.38 181 VAL A CA 1
ATOM 1372 C C . VAL A 1 181 ? 8.130 -5.812 -16.534 1.00 94.38 181 VAL A C 1
ATOM 1374 O O . VAL A 1 181 ? 8.991 -6.631 -16.223 1.00 94.38 181 VAL A O 1
ATOM 1377 N N . CYS A 1 182 ? 6.831 -6.073 -16.469 1.00 94.31 182 CYS A N 1
ATOM 1378 C CA . CYS A 1 182 ? 6.252 -7.357 -16.106 1.00 94.31 182 CYS A CA 1
ATOM 1379 C C . CYS A 1 182 ? 6.042 -8.204 -17.355 1.00 94.31 182 CYS A C 1
ATOM 1381 O O . CYS A 1 182 ? 5.497 -7.728 -18.353 1.00 94.31 182 CYS A O 1
ATOM 1383 N N . ALA A 1 183 ? 6.443 -9.470 -17.285 1.00 91.38 183 ALA A N 1
ATOM 1384 C CA . ALA A 1 183 ? 6.012 -10.446 -18.267 1.00 91.38 183 ALA A CA 1
ATOM 1385 C C . ALA A 1 183 ? 4.538 -10.796 -18.006 1.00 91.38 183 ALA A C 1
ATOM 1387 O O . ALA A 1 18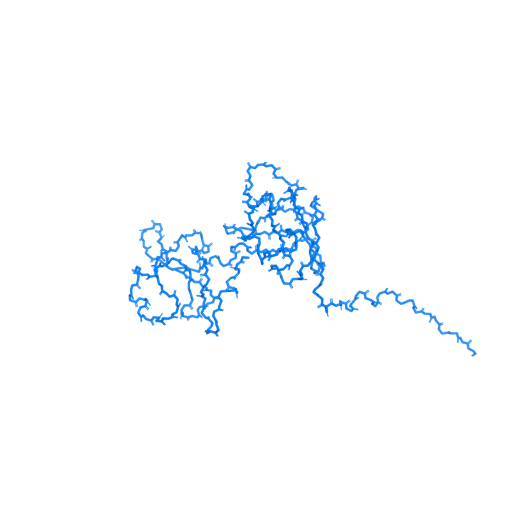3 ? 4.156 -10.936 -16.841 1.00 91.38 183 ALA A O 1
ATOM 1388 N N . PRO A 1 184 ? 3.719 -10.954 -19.058 1.00 83.81 184 PRO A N 1
ATOM 1389 C CA . PRO A 1 184 ? 2.334 -11.367 -18.893 1.00 83.81 184 PRO A CA 1
ATOM 1390 C C . PRO A 1 184 ? 2.253 -12.754 -18.230 1.00 83.81 184 PRO A C 1
ATOM 1392 O O . PRO A 1 184 ? 3.179 -13.559 -18.383 1.00 83.81 184 PRO A O 1
ATOM 1395 N N . PRO A 1 185 ? 1.153 -13.069 -17.521 1.00 79.31 185 PRO A N 1
ATOM 1396 C CA . PRO A 1 185 ? 0.969 -14.376 -16.901 1.00 79.31 185 PRO A CA 1
ATOM 1397 C C . PRO A 1 185 ? 1.022 -15.498 -17.945 1.00 79.31 185 PRO A C 1
ATOM 1399 O O . PRO A 1 185 ? 0.545 -15.332 -19.073 1.00 79.31 185 PRO A O 1
ATOM 1402 N N . GLU A 1 186 ? 1.560 -16.662 -17.572 1.00 69.62 186 GLU A N 1
ATOM 1403 C CA . GLU A 1 186 ? 1.571 -17.829 -18.457 1.00 69.62 186 GLU A CA 1
ATOM 1404 C C . GLU A 1 186 ? 0.136 -18.160 -18.914 1.00 69.62 186 GLU A C 1
ATOM 1406 O O . GLU A 1 186 ? -0.770 -18.344 -18.103 1.00 69.62 186 GLU A O 1
ATOM 1411 N N . GLY A 1 187 ? -0.090 -18.175 -20.234 1.00 63.00 187 GLY A N 1
ATOM 1412 C CA . GLY A 1 187 ? -1.413 -18.372 -20.845 1.00 63.00 187 GLY A CA 1
ATOM 1413 C C . GLY A 1 187 ? -2.114 -17.098 -21.335 1.00 63.00 187 GLY A C 1
ATOM 1414 O O . GLY A 1 187 ? -3.111 -17.204 -22.047 1.00 63.00 187 GLY A O 1
ATOM 1415 N N . GLN A 1 188 ? -1.581 -15.906 -21.045 1.00 60.12 188 GLN A N 1
ATOM 1416 C CA . GLN A 1 188 ? -2.013 -14.636 -21.643 1.00 60.12 188 GLN A CA 1
ATOM 1417 C C . GLN A 1 188 ? -1.002 -14.173 -22.699 1.00 60.12 188 GLN A C 1
ATOM 1419 O O . GLN A 1 188 ? -0.300 -13.177 -22.542 1.00 60.12 188 GLN A O 1
ATOM 1424 N N . CYS A 1 189 ? -0.909 -14.905 -23.810 1.00 58.72 189 CYS A N 1
ATOM 1425 C CA . CYS A 1 189 ? -0.301 -14.339 -25.010 1.00 58.72 189 CYS A CA 1
ATOM 1426 C C . CYS A 1 189 ? -1.273 -13.305 -25.587 1.00 58.72 189 CYS A C 1
ATOM 1428 O O . CYS A 1 189 ? -2.332 -13.669 -26.099 1.00 58.72 189 CYS A O 1
ATOM 1430 N N . ASP A 1 190 ? -0.926 -12.024 -25.489 1.00 54.84 190 ASP A N 1
ATOM 1431 C CA . ASP A 1 190 ? -1.712 -10.948 -26.082 1.00 54.84 190 ASP A CA 1
ATOM 1432 C C . ASP A 1 190 ? -1.700 -11.067 -27.617 1.00 54.84 190 ASP A C 1
ATOM 1434 O O . ASP A 1 190 ? -0.708 -10.786 -28.298 1.00 54.84 190 ASP A O 1
ATOM 1438 N N . PHE A 1 191 ? -2.824 -11.524 -28.172 1.00 52.38 191 PHE A N 1
ATOM 1439 C CA . PHE A 1 191 ? -3.025 -11.696 -29.611 1.00 52.38 191 PHE A CA 1
ATOM 1440 C C . PHE A 1 191 ? -2.980 -10.366 -30.388 1.00 52.38 191 PHE A C 1
ATOM 1442 O O . PHE A 1 191 ? -2.866 -10.401 -31.616 1.00 52.38 191 PHE A O 1
ATOM 1449 N N . HIS A 1 192 ? -3.018 -9.201 -29.722 1.00 52.44 192 HIS A N 1
ATOM 1450 C CA . HIS A 1 192 ? -2.943 -7.905 -30.405 1.00 52.44 192 HIS A CA 1
ATOM 1451 C C . HIS A 1 192 ? -1.556 -7.564 -30.963 1.00 52.44 192 HIS A C 1
ATOM 1453 O O . HIS A 1 192 ? -1.469 -6.784 -31.910 1.00 52.44 192 HIS A O 1
ATOM 1459 N N . SER A 1 193 ? -0.471 -8.157 -30.452 1.00 50.16 193 SER A N 1
ATOM 1460 C CA . SER A 1 193 ? 0.880 -7.848 -30.953 1.00 50.16 193 SER A CA 1
ATOM 1461 C C . SER A 1 193 ? 1.274 -8.666 -32.195 1.00 50.16 193 SER A C 1
ATOM 1463 O O . SER A 1 193 ? 2.142 -8.264 -32.966 1.00 50.16 193 SER A O 1
ATOM 1465 N N . VAL A 1 194 ? 0.607 -9.800 -32.452 1.00 50.94 194 VAL A N 1
ATOM 1466 C CA . VAL A 1 194 ? 0.986 -10.730 -33.539 1.00 50.94 194 VAL A CA 1
ATOM 1467 C C . VAL A 1 194 ? 0.373 -10.345 -34.897 1.00 50.94 194 VAL A C 1
ATOM 1469 O O . VAL A 1 194 ? 0.845 -10.794 -35.940 1.00 50.94 194 VAL A O 1
ATOM 1472 N N . MET A 1 195 ? -0.653 -9.487 -34.931 1.00 48.19 195 MET A N 1
ATOM 1473 C CA . MET A 1 195 ? -1.318 -9.106 -36.191 1.00 48.19 195 MET A CA 1
ATOM 1474 C C . MET A 1 195 ? -0.610 -7.984 -36.970 1.00 48.19 195 MET A C 1
ATOM 1476 O O . MET A 1 195 ? -0.971 -7.733 -38.116 1.00 48.19 195 MET A O 1
ATOM 1480 N N . ALA A 1 196 ? 0.418 -7.338 -36.411 1.00 48.81 196 ALA A N 1
ATOM 1481 C CA . ALA A 1 196 ? 1.059 -6.179 -37.042 1.00 48.81 196 ALA A CA 1
ATOM 1482 C C . ALA A 1 196 ? 2.160 -6.511 -38.074 1.00 48.81 196 ALA A C 1
ATOM 1484 O O . ALA A 1 196 ? 2.776 -5.593 -38.608 1.00 48.81 196 ALA A O 1
ATOM 1485 N N . THR A 1 197 ? 2.441 -7.787 -38.376 1.00 48.62 197 THR A N 1
ATOM 1486 C CA . THR A 1 197 ? 3.588 -8.152 -39.239 1.00 48.62 197 THR A CA 1
ATOM 1487 C C . THR A 1 197 ? 3.298 -9.127 -40.376 1.00 48.62 197 THR A C 1
ATOM 1489 O O . THR A 1 197 ? 4.244 -9.648 -40.962 1.00 48.62 197 THR A O 1
ATOM 1492 N N . ARG A 1 198 ? 2.040 -9.362 -40.777 1.00 47.19 198 ARG A N 1
ATOM 1493 C CA . ARG A 1 198 ? 1.788 -10.067 -42.050 1.00 47.19 198 ARG A CA 1
ATOM 1494 C C . ARG A 1 198 ? 1.813 -9.065 -43.211 1.00 47.19 198 ARG A C 1
ATOM 1496 O O . ARG A 1 198 ? 0.904 -8.244 -43.282 1.00 47.19 198 ARG A O 1
ATOM 1503 N N . PRO A 1 199 ? 2.796 -9.114 -44.131 1.00 44.31 199 PRO A N 1
ATOM 1504 C CA . PRO A 1 199 ? 2.711 -8.356 -45.369 1.00 44.31 199 PRO A CA 1
ATOM 1505 C C . PRO A 1 199 ? 1.625 -9.006 -46.233 1.00 44.31 199 PRO A C 1
ATOM 1507 O O . PRO A 1 199 ? 1.728 -10.187 -46.574 1.00 44.31 199 PRO A O 1
ATOM 1510 N N . GLU A 1 200 ? 0.578 -8.257 -46.572 1.00 45.97 200 GLU A N 1
ATOM 1511 C CA . GLU A 1 200 ? -0.348 -8.638 -47.638 1.00 45.97 200 GLU A CA 1
ATOM 1512 C C . GLU A 1 200 ? 0.436 -8.700 -48.957 1.00 45.97 200 GLU A C 1
ATOM 1514 O O . GLU A 1 200 ? 0.877 -7.682 -49.489 1.00 45.97 200 GLU A O 1
ATOM 1519 N N . TYR A 1 201 ? 0.653 -9.907 -49.481 1.00 50.31 201 TYR A N 1
ATOM 1520 C CA . TYR A 1 201 ? 1.091 -10.080 -50.864 1.00 50.31 201 TYR A CA 1
ATOM 1521 C C . TYR A 1 201 ? -0.103 -9.812 -51.794 1.00 50.31 201 TYR A C 1
ATOM 1523 O O . TYR A 1 201 ? -1.170 -10.391 -51.572 1.00 50.31 201 TYR A O 1
ATOM 1531 N N . PRO A 1 202 ? 0.041 -8.978 -52.840 1.00 53.88 202 PRO A N 1
ATOM 1532 C CA . PRO A 1 202 ? -1.043 -8.737 -53.783 1.00 53.88 202 PRO A CA 1
ATOM 1533 C C . PRO A 1 202 ? -1.331 -9.997 -54.621 1.00 53.88 202 PRO A C 1
ATOM 1535 O O . PRO A 1 202 ? -0.400 -10.744 -54.948 1.00 53.88 202 PRO A O 1
ATOM 1538 N N . PRO A 1 203 ? -2.599 -10.249 -54.995 1.00 50.41 203 PRO A N 1
ATOM 1539 C CA . PRO A 1 203 ? -2.955 -11.400 -55.812 1.00 50.41 203 PRO A CA 1
ATOM 1540 C C . PRO A 1 203 ? -2.366 -11.261 -57.219 1.00 50.41 203 PRO A C 1
ATOM 1542 O O . PRO A 1 203 ? -2.503 -10.231 -57.879 1.00 50.41 203 PRO A O 1
ATOM 1545 N N . THR A 1 204 ? -1.707 -12.320 -57.681 1.00 51.69 204 THR A N 1
ATOM 1546 C CA . THR A 1 204 ? -1.195 -12.445 -59.046 1.00 51.69 204 THR A CA 1
ATOM 1547 C C . THR A 1 204 ? -2.375 -12.705 -59.982 1.00 51.69 204 THR A C 1
ATOM 1549 O O . THR A 1 204 ? -3.079 -13.702 -59.834 1.00 51.69 204 THR A O 1
ATOM 1552 N N . THR A 1 205 ? -2.624 -11.801 -60.927 1.00 53.91 205 THR A N 1
ATOM 1553 C CA . THR A 1 205 ? -3.614 -11.994 -61.995 1.00 53.91 205 THR A CA 1
ATOM 1554 C C . THR A 1 205 ? -3.084 -12.989 -63.024 1.00 53.91 205 THR A C 1
ATOM 1556 O O . THR A 1 205 ? -2.007 -12.765 -63.579 1.00 53.91 205 THR A O 1
ATOM 1559 N N . HIS A 1 206 ? -3.845 -14.060 -63.258 1.00 50.75 206 HIS A N 1
ATOM 1560 C CA . HIS A 1 206 ? -3.692 -14.979 -64.388 1.00 50.75 206 HIS A CA 1
ATOM 1561 C C . HIS A 1 206 ? -4.575 -14.547 -65.557 1.00 50.75 206 HIS A C 1
ATOM 1563 O O . HIS A 1 206 ? -5.709 -14.089 -65.287 1.00 50.75 206 HIS A O 1
#